Protein AF-A0A133NBF4-F1 (afdb_monomer)

Organism: NCBI:txid134605

Foldseek 3Di:
DDVVVPDDDDDPDQDDDDDPPGDHDPVNVVVVVVVVVVPDDPPDDACPVPPAAPCSVVPQQLAACEHADYGLEHEADDPSQNQQLHNEYHAYYNEYQDSPDDNNRNECEYEYEENEYEECFFVEYEEEYQEYAYVLFFDFDCVQVVVQPQDPVDPVSNVVSVVVRVVRGTQNEYEYYENEYHYLERQEYAYEYQEYHEEDPVQGAYCEYHEYENEYEYSEYVEYAEEYDEYEYNEYCEYHYEYQEYEYVEYVEYAAYYEPHRHYDDAYLEAFHEYCTEEHEHVEYAYYHAWYQDAAFFFFAQDPVVRGGDPDDDCLGTPHGGYYTDAHVPPGDDDDPPQDDDDDSNGDHDPVNVVVVVPDPPPPD

Mean predicted aligned error: 7.22 Å

pLDDT: mean 93.46, std 8.54, range [47.56, 98.94]

Radius of gyration: 34.71 Å; Cα contacts (8 Å, |Δi|>4): 951; chains: 1; bounding box: 70×38×136 Å

Structure (mmCIF, N/CA/C/O backbone):
data_AF-A0A133NBF4-F1
#
_entry.id   AF-A0A133NBF4-F1
#
loop_
_atom_site.group_PDB
_atom_site.id
_atom_site.type_symbol
_atom_site.label_atom_id
_atom_site.label_alt_id
_atom_site.label_comp_id
_atom_site.label_asym_id
_atom_site.label_entity_id
_atom_site.label_seq_id
_atom_site.pdbx_PDB_ins_code
_atom_site.Cartn_x
_atom_site.Cartn_y
_atom_site.Cartn_z
_atom_site.occupancy
_atom_site.B_iso_or_equiv
_atom_site.auth_seq_id
_atom_site.auth_comp_id
_atom_site.auth_asym_id
_atom_site.auth_atom_id
_atom_site.pdbx_PDB_model_num
ATOM 1 N N . GLY A 1 1 ? 24.028 -11.487 -68.876 1.00 80.69 1 GLY A N 1
ATOM 2 C CA . GLY A 1 1 ? 22.867 -12.259 -69.357 1.00 80.69 1 GLY A CA 1
ATOM 3 C C . GLY A 1 1 ? 21.924 -11.328 -70.092 1.00 80.69 1 GLY A C 1
ATOM 4 O O . GLY A 1 1 ? 22.359 -10.232 -70.418 1.00 80.69 1 GLY A O 1
ATOM 5 N N . ASP A 1 2 ? 20.686 -11.754 -70.336 1.00 90.19 2 ASP A N 1
ATOM 6 C CA . ASP A 1 2 ? 19.568 -10.946 -70.854 1.00 90.19 2 ASP A CA 1
ATOM 7 C C . ASP A 1 2 ? 18.489 -10.888 -69.754 1.00 90.19 2 ASP A C 1
ATOM 9 O O . ASP A 1 2 ? 17.928 -11.923 -69.381 1.00 90.19 2 ASP A O 1
ATOM 13 N N . VAL A 1 3 ? 18.274 -9.698 -69.179 1.00 85.00 3 VAL A N 1
ATOM 14 C CA . VAL A 1 3 ? 17.404 -9.485 -68.005 1.00 85.00 3 VAL A CA 1
ATOM 15 C C . VAL A 1 3 ? 15.927 -9.643 -68.371 1.00 85.00 3 VAL A C 1
ATOM 17 O O . VAL A 1 3 ? 15.178 -10.245 -67.603 1.00 85.00 3 VAL A O 1
ATOM 20 N N . GLU A 1 4 ? 15.521 -9.193 -69.561 1.00 87.06 4 GLU A N 1
ATOM 21 C CA . GLU A 1 4 ? 14.129 -9.271 -70.024 1.00 87.06 4 GLU A CA 1
ATOM 22 C C . GLU A 1 4 ? 13.701 -10.719 -70.278 1.00 87.06 4 GLU A C 1
ATOM 24 O O . GLU A 1 4 ? 12.559 -11.095 -70.015 1.00 87.06 4 GLU A O 1
ATOM 29 N N . LYS A 1 5 ? 14.643 -11.573 -70.700 1.00 93.38 5 LYS A N 1
ATOM 30 C CA . LYS A 1 5 ? 14.403 -13.011 -70.908 1.00 93.38 5 LYS A CA 1
ATOM 31 C C . LYS A 1 5 ? 14.724 -13.885 -69.695 1.00 93.38 5 LYS A C 1
ATOM 33 O O . LYS A 1 5 ? 14.671 -15.107 -69.810 1.00 93.38 5 LYS A O 1
ATOM 38 N N . LYS A 1 6 ? 15.076 -13.294 -68.544 1.00 90.50 6 LYS A N 1
ATOM 39 C CA . LYS A 1 6 ? 15.526 -14.010 -67.330 1.00 90.50 6 LYS A CA 1
ATOM 40 C C . LYS A 1 6 ? 16.702 -14.977 -67.578 1.00 90.50 6 LYS A C 1
ATOM 42 O O . LYS A 1 6 ? 16.853 -15.968 -66.868 1.00 90.50 6 LYS A O 1
ATOM 47 N N . VAL A 1 7 ? 17.559 -14.695 -68.564 1.00 92.00 7 VAL A N 1
ATOM 48 C CA . VAL A 1 7 ? 18.756 -15.501 -68.857 1.00 92.00 7 VAL A CA 1
ATOM 49 C C . VAL A 1 7 ? 19.947 -14.920 -68.102 1.00 92.00 7 VAL A C 1
ATOM 51 O O . VAL A 1 7 ? 20.495 -13.881 -68.477 1.00 92.00 7 VAL A O 1
ATOM 54 N N . THR A 1 8 ? 20.405 -15.602 -67.057 1.00 90.25 8 THR A N 1
ATOM 55 C CA . THR A 1 8 ? 21.628 -15.240 -66.326 1.00 90.25 8 THR A CA 1
ATOM 56 C C . THR A 1 8 ? 22.853 -15.960 -66.912 1.00 90.25 8 THR A C 1
ATOM 58 O O . THR A 1 8 ? 22.732 -16.958 -67.619 1.00 90.25 8 THR A O 1
ATOM 61 N N . ARG A 1 9 ? 24.059 -15.420 -66.686 1.00 91.38 9 ARG A N 1
ATOM 62 C CA . ARG A 1 9 ? 25.332 -16.101 -66.993 1.00 91.38 9 ARG A CA 1
ATOM 63 C C . ARG A 1 9 ? 26.145 -16.203 -65.712 1.00 91.38 9 ARG A C 1
ATOM 65 O O . ARG A 1 9 ? 26.156 -15.250 -64.937 1.00 91.38 9 ARG A O 1
ATOM 72 N N . GLN A 1 10 ? 26.821 -17.328 -65.515 1.00 90.00 10 GLN A N 1
ATOM 73 C CA . GLN A 1 10 ? 27.766 -17.510 -64.417 1.00 90.00 10 GLN A CA 1
ATOM 74 C C . GLN A 1 10 ? 29.153 -17.016 -64.834 1.00 90.00 10 GLN A C 1
ATOM 76 O O . GLN A 1 10 ? 29.573 -17.229 -65.971 1.00 90.00 10 GLN A O 1
ATOM 81 N N . ILE A 1 11 ? 29.858 -16.371 -63.907 1.00 89.06 11 ILE A N 1
ATOM 82 C CA . ILE A 1 11 ? 31.284 -16.061 -64.034 1.00 89.06 11 ILE A CA 1
ATOM 83 C C . ILE A 1 11 ? 32.023 -17.089 -63.175 1.00 89.06 11 ILE A C 1
ATOM 85 O O . ILE A 1 11 ? 31.744 -17.219 -61.985 1.00 89.06 11 ILE A O 1
ATOM 89 N N . THR A 1 12 ? 32.919 -17.863 -63.780 1.00 91.12 12 THR A N 1
ATOM 90 C CA . THR A 1 12 ? 33.638 -18.965 -63.122 1.00 91.12 12 THR A CA 1
ATOM 91 C C . THR A 1 12 ? 35.093 -18.595 -62.844 1.00 91.12 12 THR A C 1
ATOM 93 O O . THR A 1 12 ? 35.665 -17.790 -63.571 1.00 91.12 12 THR A O 1
ATOM 96 N N . GLY A 1 13 ? 35.711 -19.213 -61.829 1.00 90.69 13 GLY A N 1
ATOM 97 C CA . GLY A 1 13 ? 37.132 -19.004 -61.502 1.00 90.69 13 GLY A CA 1
ATOM 98 C C . GLY A 1 13 ? 37.438 -17.725 -60.712 1.00 90.69 13 GLY A C 1
ATOM 99 O O . GLY A 1 13 ? 38.589 -17.309 -60.653 1.00 90.69 13 GLY A O 1
ATOM 100 N N . VAL A 1 14 ? 36.426 -17.098 -60.108 1.00 94.12 14 VAL A N 1
ATOM 101 C CA . VAL A 1 14 ? 36.591 -15.875 -59.309 1.00 94.12 14 VAL A CA 1
ATOM 102 C C . VAL A 1 14 ? 37.206 -16.221 -57.947 1.00 94.12 14 VAL A C 1
ATOM 104 O O . VAL A 1 14 ? 36.574 -16.890 -57.122 1.00 94.12 14 VAL A O 1
ATOM 107 N N . ALA A 1 15 ? 38.446 -15.782 -57.716 1.00 94.56 15 ALA A N 1
ATOM 108 C CA . ALA A 1 15 ? 39.107 -15.868 -56.413 1.00 94.56 15 ALA A CA 1
ATOM 109 C C . ALA A 1 15 ? 38.373 -15.012 -55.361 1.00 94.56 15 ALA A C 1
ATOM 111 O O . ALA A 1 15 ? 37.530 -14.190 -55.706 1.00 94.56 15 ALA A O 1
ATOM 112 N N . ALA A 1 16 ? 38.642 -15.234 -54.073 1.00 96.38 16 ALA A N 1
ATOM 113 C CA . ALA A 1 16 ? 38.070 -14.382 -53.032 1.00 96.38 16 ALA A CA 1
ATOM 114 C C . ALA A 1 16 ? 38.636 -12.960 -53.159 1.00 96.38 16 ALA A C 1
ATOM 116 O O . ALA A 1 16 ? 39.853 -12.811 -53.263 1.00 96.38 16 ALA A O 1
ATOM 117 N N . GLY A 1 17 ? 37.763 -11.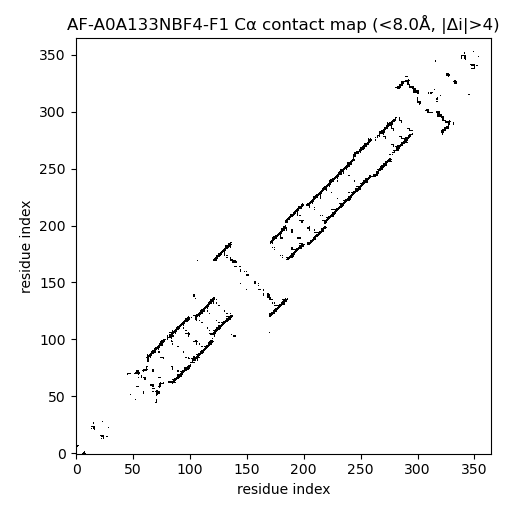952 -53.143 1.00 94.94 17 GLY A N 1
ATOM 118 C CA . GLY A 1 17 ? 38.181 -10.550 -53.163 1.00 94.94 17 GLY A CA 1
ATOM 119 C C . GLY A 1 17 ? 38.992 -10.167 -51.922 1.00 94.94 17 GLY A C 1
ATOM 120 O O . GLY A 1 17 ? 38.727 -10.682 -50.829 1.00 94.94 17 GLY A O 1
ATOM 121 N N . THR A 1 18 ? 39.964 -9.278 -52.104 1.00 94.75 18 THR A N 1
ATOM 122 C CA . THR A 1 18 ? 40.849 -8.743 -51.059 1.00 94.75 18 THR A CA 1
ATOM 123 C C . THR A 1 18 ? 40.688 -7.237 -50.861 1.00 94.75 18 THR A C 1
ATOM 125 O O . THR A 1 18 ? 40.873 -6.768 -49.743 1.00 94.75 18 THR A O 1
ATOM 128 N N . GLU A 1 19 ? 40.311 -6.505 -51.911 1.00 94.50 19 GLU A N 1
ATOM 129 C CA . GLU A 1 19 ? 39.993 -5.075 -51.872 1.00 94.50 19 GLU A CA 1
ATOM 130 C C . GLU A 1 19 ? 38.471 -4.858 -51.815 1.00 94.50 19 GLU A C 1
ATOM 132 O O . GLU A 1 19 ? 37.700 -5.675 -52.323 1.00 94.50 19 GLU A O 1
ATOM 137 N N . ASP A 1 20 ? 38.019 -3.725 -51.267 1.00 92.25 20 ASP A N 1
ATOM 138 C CA . ASP A 1 20 ? 36.585 -3.380 -51.171 1.00 92.25 20 ASP A CA 1
ATOM 139 C C . ASP A 1 20 ? 35.881 -3.296 -52.544 1.00 92.25 20 ASP A C 1
ATOM 141 O O . ASP A 1 20 ? 34.653 -3.350 -52.634 1.00 92.25 20 ASP A O 1
ATOM 145 N N . THR A 1 21 ? 36.654 -3.154 -53.625 1.00 94.94 21 THR A N 1
ATOM 146 C CA . THR A 1 21 ? 36.184 -3.071 -55.015 1.00 94.94 21 THR A CA 1
ATOM 147 C C . THR A 1 21 ? 36.164 -4.418 -55.746 1.00 94.94 21 THR A C 1
ATOM 149 O O . THR A 1 21 ? 35.669 -4.479 -56.876 1.00 94.94 21 THR A O 1
ATOM 152 N N . ASP A 1 22 ? 36.679 -5.492 -55.141 1.00 96.19 22 ASP A N 1
ATOM 153 C CA . ASP A 1 22 ? 36.720 -6.818 -55.756 1.00 96.19 22 ASP A CA 1
ATOM 154 C C . ASP A 1 22 ? 35.340 -7.498 -55.777 1.00 96.19 22 ASP A C 1
ATOM 156 O O . ASP A 1 22 ? 34.477 -7.291 -54.921 1.00 96.19 22 ASP A O 1
ATOM 160 N N . ALA A 1 23 ? 35.126 -8.385 -56.753 1.00 93.44 23 ALA A N 1
ATOM 161 C CA . ALA A 1 23 ? 33.902 -9.179 -56.828 1.00 93.44 23 ALA A CA 1
ATOM 162 C C . ALA A 1 23 ? 33.866 -10.279 -55.745 1.00 93.44 23 ALA A C 1
ATOM 164 O O . ALA A 1 23 ? 34.799 -11.071 -55.615 1.00 93.44 23 ALA A O 1
ATOM 165 N N . VAL A 1 24 ? 32.747 -10.386 -55.019 1.00 94.25 24 VAL A N 1
ATOM 166 C CA . VAL A 1 24 ? 32.519 -11.433 -54.005 1.00 94.25 24 VAL A CA 1
ATOM 167 C C . VAL A 1 24 ? 32.147 -12.760 -54.672 1.00 94.25 24 VAL A C 1
ATOM 169 O O . VAL A 1 24 ? 31.226 -12.818 -55.491 1.00 94.25 24 VAL A O 1
ATOM 172 N N . ASN A 1 25 ? 32.814 -13.854 -54.295 1.00 94.81 25 ASN A N 1
ATOM 173 C CA . ASN A 1 25 ? 32.476 -15.193 -54.790 1.00 94.81 25 ASN A CA 1
ATOM 174 C C . ASN A 1 25 ? 31.496 -15.954 -53.865 1.00 94.81 25 ASN A C 1
ATOM 176 O O . ASN A 1 25 ? 31.240 -15.582 -52.720 1.00 94.81 25 ASN A O 1
ATOM 180 N N . VAL A 1 26 ? 30.946 -17.074 -54.352 1.00 93.75 26 VAL A N 1
ATOM 181 C CA . VAL A 1 26 ? 29.941 -17.872 -53.615 1.00 93.75 26 VAL A CA 1
ATOM 182 C C . VAL A 1 26 ? 30.481 -18.435 -52.291 1.00 93.75 26 VAL A C 1
ATOM 184 O O . VAL A 1 26 ? 29.715 -18.615 -51.346 1.00 93.75 26 VAL A O 1
ATOM 187 N N . ALA A 1 27 ? 31.785 -18.712 -52.191 1.00 94.19 27 ALA A N 1
ATOM 188 C CA . ALA A 1 27 ? 32.386 -19.215 -50.955 1.00 94.19 27 ALA A CA 1
ATOM 189 C C . ALA A 1 27 ? 32.401 -18.142 -49.850 1.00 94.19 27 ALA A C 1
ATOM 191 O O . ALA A 1 27 ? 32.083 -18.452 -48.701 1.00 94.19 27 ALA A O 1
ATOM 192 N N . GLN A 1 28 ? 32.691 -16.882 -50.197 1.00 94.56 28 GLN A N 1
ATOM 193 C CA . GLN A 1 28 ? 32.596 -15.746 -49.273 1.00 94.56 28 GLN A CA 1
ATOM 194 C C . GLN A 1 28 ? 31.149 -15.533 -48.790 1.00 94.56 28 GLN A C 1
ATOM 196 O O . GLN A 1 28 ? 30.938 -15.368 -47.589 1.00 94.56 28 GLN A O 1
ATOM 201 N N . LEU A 1 29 ? 30.151 -15.638 -49.681 1.00 93.56 29 LEU A N 1
ATOM 202 C CA . LEU A 1 29 ? 28.732 -15.517 -49.307 1.00 93.56 29 LEU A CA 1
ATOM 203 C C . LEU A 1 29 ? 28.259 -16.654 -48.384 1.00 93.56 29 LEU A C 1
ATOM 205 O O . LEU A 1 29 ? 27.623 -16.384 -47.374 1.00 93.56 29 LEU A O 1
ATOM 209 N N . LYS A 1 30 ? 28.616 -17.915 -48.666 1.00 93.12 30 LYS A N 1
ATOM 210 C CA . LYS A 1 30 ? 28.292 -19.060 -47.785 1.00 93.12 30 LYS A CA 1
ATOM 211 C C . LYS A 1 30 ? 28.964 -18.961 -46.412 1.00 93.12 30 LYS A C 1
ATOM 213 O O . LYS A 1 30 ? 28.402 -19.383 -45.403 1.00 93.12 30 LYS A O 1
ATOM 218 N N . SER A 1 31 ? 30.177 -18.410 -46.371 1.00 91.19 31 SER A N 1
ATOM 219 C CA . SER A 1 31 ? 30.878 -18.129 -45.116 1.00 91.19 31 SER A CA 1
ATOM 220 C C . SER A 1 31 ? 30.150 -17.057 -44.298 1.00 91.19 31 SER A C 1
ATOM 222 O O . SER A 1 31 ? 30.015 -17.209 -43.084 1.00 91.19 31 SER A O 1
ATOM 224 N N . LEU A 1 32 ? 29.632 -16.009 -44.954 1.00 90.50 32 LEU A N 1
ATOM 225 C CA . LEU A 1 32 ? 28.792 -14.996 -44.313 1.00 90.50 32 LEU A CA 1
ATOM 226 C C . LEU A 1 32 ? 27.473 -15.587 -43.806 1.00 90.50 32 LEU A C 1
ATOM 228 O O . LEU A 1 32 ? 27.148 -15.367 -42.650 1.00 90.50 32 LEU A O 1
ATOM 232 N N . ASP A 1 33 ? 26.771 -16.371 -44.621 1.00 87.38 33 ASP A N 1
ATOM 233 C CA . ASP A 1 33 ? 25.526 -17.067 -44.257 1.00 87.38 33 ASP A CA 1
ATOM 234 C C . ASP A 1 33 ? 25.704 -17.888 -42.969 1.00 87.38 33 ASP A C 1
ATOM 236 O O . ASP A 1 33 ? 25.019 -17.676 -41.974 1.00 87.38 33 ASP A O 1
ATOM 240 N N . THR A 1 34 ? 26.779 -18.680 -42.905 1.00 82.06 34 THR A N 1
ATOM 241 C CA . THR A 1 34 ? 27.141 -19.440 -41.697 1.00 82.06 34 THR A CA 1
ATOM 242 C C . THR A 1 34 ? 27.416 -18.538 -40.484 1.00 82.06 34 THR A C 1
ATOM 244 O O . THR A 1 34 ? 27.156 -18.937 -39.349 1.00 82.06 34 THR A O 1
ATOM 247 N N . LYS A 1 35 ? 27.992 -17.343 -40.680 1.00 82.62 35 LYS A N 1
ATOM 248 C CA . LYS A 1 35 ? 28.238 -16.375 -39.596 1.00 82.62 35 LYS A CA 1
ATOM 249 C C . LYS A 1 35 ? 26.955 -15.680 -39.145 1.00 82.62 35 LYS A C 1
ATOM 251 O O . LYS A 1 35 ? 26.814 -15.449 -37.950 1.00 82.62 35 LYS A O 1
ATOM 256 N N . VAL A 1 36 ? 26.055 -15.358 -40.073 1.00 83.88 36 VAL A N 1
ATOM 257 C CA . VAL A 1 36 ? 24.745 -14.758 -39.792 1.00 83.88 36 VAL A CA 1
ATOM 258 C C . VAL A 1 36 ? 23.880 -15.751 -39.018 1.00 83.88 36 VAL A C 1
ATOM 260 O O . VAL A 1 36 ? 23.382 -15.399 -37.954 1.00 83.88 36 VAL A O 1
ATOM 263 N N . ASP A 1 37 ? 23.822 -17.011 -39.454 1.00 76.62 37 ASP A N 1
ATOM 264 C CA . ASP A 1 37 ? 23.093 -18.080 -38.761 1.00 76.62 37 ASP A CA 1
ATOM 265 C C . ASP A 1 37 ? 23.660 -18.366 -37.367 1.00 76.62 37 ASP A C 1
ATOM 267 O O . ASP A 1 37 ? 22.915 -18.474 -36.397 1.00 76.62 37 ASP A O 1
ATOM 271 N N . LYS A 1 38 ? 24.991 -18.442 -37.230 1.00 71.50 38 LYS A N 1
ATOM 272 C CA . LYS A 1 38 ? 25.640 -18.603 -35.915 1.00 71.50 38 LYS A CA 1
ATOM 273 C C . LYS A 1 38 ? 25.494 -17.374 -35.017 1.00 71.50 38 LYS A C 1
ATOM 275 O O . LYS A 1 38 ? 25.619 -17.505 -33.803 1.00 71.50 38 LYS A O 1
ATOM 280 N N . GLY A 1 39 ? 25.305 -16.195 -35.607 1.00 68.88 39 GLY A N 1
ATOM 281 C CA . GLY A 1 39 ? 25.078 -14.933 -34.907 1.00 68.88 39 GLY A CA 1
ATOM 282 C C . GLY A 1 39 ? 23.613 -14.692 -34.541 1.00 68.88 39 GLY A C 1
ATOM 283 O O . GLY A 1 39 ? 23.330 -13.735 -33.821 1.00 68.88 39 GLY A O 1
ATOM 284 N N . ALA A 1 40 ? 22.688 -15.535 -35.009 1.00 73.19 40 ALA A N 1
ATOM 285 C CA . ALA A 1 40 ? 21.280 -15.419 -34.678 1.00 73.19 40 ALA A CA 1
ATOM 286 C C . ALA A 1 40 ? 21.070 -15.611 -33.168 1.00 73.19 40 ALA A C 1
ATOM 288 O O . ALA A 1 40 ? 21.541 -16.575 -32.558 1.00 73.19 40 ALA A O 1
ATOM 289 N N . THR A 1 41 ? 20.335 -14.696 -32.541 1.00 74.50 41 THR A N 1
ATOM 290 C CA . THR A 1 41 ? 19.952 -14.834 -31.135 1.00 74.50 41 THR A CA 1
ATOM 291 C C . THR A 1 41 ? 18.895 -15.928 -31.000 1.00 74.50 41 THR A C 1
ATOM 293 O O . THR A 1 41 ? 17.717 -15.702 -31.272 1.00 74.50 41 THR A O 1
ATOM 296 N N . HIS A 1 42 ? 19.295 -17.128 -30.581 1.00 78.19 42 HIS A N 1
ATOM 297 C CA . HIS A 1 42 ? 18.352 -18.199 -30.255 1.00 78.19 42 HIS A CA 1
ATOM 298 C C . HIS A 1 42 ? 17.558 -17.870 -28.975 1.00 78.19 42 HIS A C 1
ATOM 300 O O . HIS A 1 42 ? 18.103 -17.309 -28.028 1.00 78.19 42 HIS A O 1
ATOM 306 N N . TYR A 1 43 ? 16.275 -18.256 -28.940 1.00 75.75 43 TYR A N 1
ATOM 307 C CA . TYR A 1 43 ? 15.351 -18.120 -27.794 1.00 75.75 43 TYR A CA 1
ATOM 308 C C . TYR A 1 43 ? 14.925 -16.696 -27.392 1.00 75.75 43 TYR A C 1
ATOM 310 O O . TYR A 1 43 ? 14.196 -16.543 -26.413 1.00 75.75 43 TYR A O 1
ATOM 318 N N . TYR A 1 44 ? 15.312 -15.665 -28.146 1.00 82.88 44 TYR A N 1
ATOM 319 C CA . TYR A 1 44 ? 14.803 -14.304 -27.969 1.00 82.88 44 TYR A CA 1
ATOM 320 C C . TYR A 1 44 ? 13.858 -13.944 -29.118 1.00 82.88 44 TYR A C 1
ATOM 322 O O . TYR A 1 44 ? 14.239 -14.020 -30.283 1.00 82.88 44 TYR A O 1
ATOM 330 N N . SER A 1 45 ? 12.626 -13.553 -28.796 1.00 84.38 45 SER A N 1
ATOM 331 C CA . SER A 1 45 ? 11.619 -13.150 -29.780 1.00 84.38 45 SER A CA 1
ATOM 332 C C . SER A 1 45 ? 10.784 -11.992 -29.250 1.00 84.38 45 SER A C 1
ATOM 334 O O . SER A 1 45 ? 10.274 -12.061 -28.131 1.00 84.38 45 SER A O 1
ATOM 336 N N . VAL A 1 46 ? 10.590 -10.970 -30.079 1.00 88.31 46 VAL A N 1
ATOM 337 C CA . VAL A 1 46 ? 9.641 -9.879 -29.846 1.00 88.31 46 VAL A CA 1
ATOM 338 C C . VAL A 1 46 ? 8.622 -9.926 -30.974 1.00 88.31 46 VAL A C 1
ATOM 340 O O . VAL A 1 46 ? 9.006 -10.010 -32.134 1.00 88.31 46 VAL A O 1
ATOM 343 N N . ASN A 1 47 ? 7.337 -9.914 -30.628 1.00 88.81 47 ASN A N 1
ATOM 344 C CA . ASN A 1 47 ? 6.249 -9.843 -31.595 1.00 88.81 47 ASN A CA 1
ATOM 345 C C . ASN A 1 47 ? 5.536 -8.503 -31.410 1.00 88.81 47 ASN A C 1
ATOM 347 O O . ASN A 1 47 ? 4.817 -8.318 -30.427 1.00 88.81 47 ASN A O 1
ATOM 351 N N . ASP A 1 48 ? 5.777 -7.579 -32.330 1.00 89.38 48 ASP A N 1
ATOM 352 C CA . ASP A 1 48 ? 5.117 -6.278 -32.423 1.00 89.38 48 ASP A CA 1
ATOM 353 C C . ASP A 1 48 ? 3.983 -6.288 -33.458 1.00 89.38 48 ASP A C 1
ATOM 355 O O . ASP A 1 48 ? 3.574 -5.229 -33.908 1.00 89.38 48 ASP A O 1
ATOM 359 N N . ILE A 1 49 ? 3.470 -7.470 -33.825 1.00 89.50 49 ILE A N 1
ATOM 360 C CA . ILE A 1 49 ? 2.337 -7.684 -34.740 1.00 89.50 49 ILE A CA 1
ATOM 361 C C . ILE A 1 49 ? 2.483 -7.021 -36.121 1.00 89.50 49 ILE A C 1
ATOM 363 O O . ILE A 1 49 ? 1.473 -6.713 -36.751 1.00 89.50 49 ILE A O 1
ATOM 367 N N . ASP A 1 50 ? 3.719 -6.810 -36.586 1.00 88.62 50 ASP A N 1
ATOM 368 C CA . ASP A 1 50 ? 4.037 -6.031 -37.792 1.00 88.62 50 ASP A CA 1
ATOM 369 C C . ASP A 1 50 ? 3.501 -4.577 -37.738 1.00 88.62 50 ASP A C 1
ATOM 371 O O . ASP A 1 50 ? 3.380 -3.907 -38.767 1.00 88.62 50 ASP A O 1
ATOM 375 N N . ASP A 1 51 ? 3.196 -4.077 -36.532 1.00 90.12 51 ASP A N 1
ATOM 376 C CA . ASP A 1 51 ? 2.779 -2.704 -36.240 1.00 90.12 51 ASP A CA 1
ATOM 377 C C . ASP A 1 51 ? 3.806 -2.044 -35.314 1.00 90.12 51 ASP A C 1
ATOM 379 O O . ASP A 1 51 ? 3.801 -2.187 -34.086 1.00 90.12 51 ASP A O 1
ATOM 383 N N . HIS A 1 52 ? 4.747 -1.335 -35.929 1.00 91.56 52 HIS A N 1
ATOM 384 C CA . HIS A 1 52 ? 5.888 -0.780 -35.220 1.00 91.56 52 HIS A CA 1
ATOM 385 C C . HIS A 1 52 ? 5.469 0.324 -34.242 1.00 91.56 52 HIS A C 1
ATOM 387 O O . HIS A 1 52 ? 5.020 1.405 -34.627 1.00 91.56 52 HIS A O 1
ATOM 393 N N . VAL A 1 53 ? 5.715 0.071 -32.960 1.00 93.25 53 VAL A N 1
ATOM 394 C CA . VAL A 1 53 ? 5.527 1.017 -31.852 1.00 93.25 53 VAL A CA 1
ATOM 395 C C . VAL A 1 53 ? 6.876 1.528 -31.322 1.00 93.25 53 VAL A C 1
ATOM 397 O O . VAL A 1 53 ? 7.941 1.180 -31.840 1.00 93.25 53 VAL A O 1
ATOM 400 N N . ASP A 1 54 ? 6.857 2.367 -30.279 1.00 92.38 54 ASP A N 1
ATOM 401 C CA . ASP A 1 54 ? 8.077 2.842 -29.609 1.00 92.38 54 ASP A CA 1
ATOM 402 C C . ASP A 1 54 ? 9.040 1.684 -29.276 1.00 92.38 54 ASP A C 1
ATOM 404 O O . ASP A 1 54 ? 8.617 0.557 -29.004 1.00 92.38 54 ASP A O 1
ATOM 408 N N . ASN A 1 55 ? 10.348 1.970 -29.273 1.00 94.75 55 ASN A N 1
ATOM 409 C CA . ASN A 1 55 ? 11.430 0.995 -29.075 1.00 94.75 55 ASN A CA 1
ATOM 410 C C . ASN A 1 55 ? 11.568 -0.068 -30.183 1.00 94.75 55 ASN A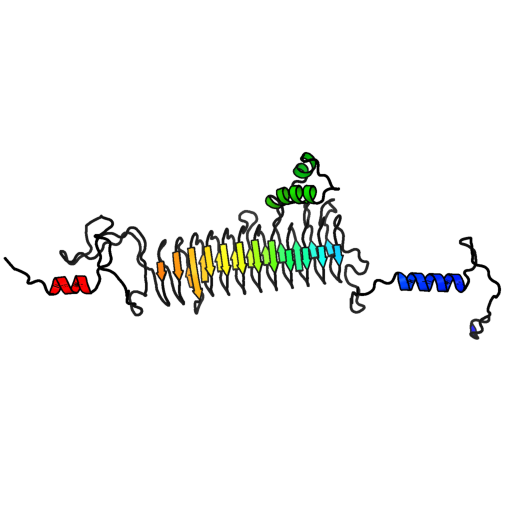 C 1
ATOM 412 O O . ASN A 1 55 ? 12.348 -1.004 -30.027 1.00 94.75 55 ASN A O 1
ATOM 416 N N . TYR A 1 56 ? 10.916 0.099 -31.342 1.00 93.50 56 TYR A N 1
ATOM 417 C CA . TYR A 1 56 ? 11.169 -0.736 -32.527 1.00 93.50 56 TYR A CA 1
ATOM 418 C C . TYR A 1 56 ? 12.654 -0.755 -32.942 1.00 93.50 56 TYR A C 1
ATOM 420 O O . TYR A 1 56 ? 13.196 -1.787 -33.329 1.00 93.50 56 TYR A O 1
ATOM 428 N N . LYS A 1 57 ? 13.352 0.380 -32.801 1.00 93.44 57 LYS A N 1
ATOM 429 C CA . LYS A 1 57 ? 14.792 0.505 -33.095 1.00 93.44 57 LYS A CA 1
ATOM 430 C C . LYS A 1 57 ? 15.698 0.063 -31.938 1.00 93.44 57 LYS A C 1
ATOM 432 O O . LYS A 1 57 ? 16.909 0.244 -32.031 1.00 93.44 57 LYS A O 1
ATOM 437 N N . ASN A 1 58 ? 15.137 -0.486 -30.857 1.00 92.19 58 ASN A N 1
ATOM 438 C CA . ASN A 1 58 ? 15.832 -0.752 -29.592 1.00 92.19 58 ASN A CA 1
ATOM 439 C C . ASN A 1 58 ? 16.473 0.507 -28.961 1.00 92.19 58 ASN A C 1
ATOM 441 O O . ASN A 1 58 ? 17.523 0.437 -28.327 1.00 92.19 58 ASN A O 1
ATOM 445 N N . ASP A 1 59 ? 15.848 1.673 -29.149 1.00 94.88 59 ASP A N 1
ATOM 446 C CA . ASP A 1 59 ? 16.296 2.995 -28.683 1.00 94.88 59 ASP A CA 1
ATOM 447 C C . ASP A 1 59 ? 15.501 3.522 -27.469 1.00 94.88 59 ASP A C 1
ATOM 449 O O . ASP A 1 59 ? 15.631 4.681 -27.064 1.00 94.88 59 ASP A O 1
ATOM 453 N N . GLY A 1 60 ? 14.675 2.672 -26.851 1.00 96.31 60 GLY A N 1
ATOM 454 C CA . GLY A 1 60 ? 13.892 3.003 -25.660 1.00 96.31 60 GLY A CA 1
ATOM 455 C C . GLY A 1 60 ? 14.745 3.174 -24.397 1.00 96.31 60 GLY A C 1
ATOM 456 O O . GLY A 1 60 ? 14.330 3.875 -23.469 1.00 96.31 60 GLY A O 1
ATOM 457 N N . ALA A 1 61 ? 15.937 2.570 -24.363 1.00 97.56 61 ALA A N 1
ATOM 458 C CA . ALA A 1 61 ? 16.906 2.680 -23.275 1.00 97.56 61 ALA A CA 1
ATOM 459 C C . ALA A 1 61 ? 17.709 3.989 -23.374 1.00 97.56 61 ALA A C 1
ATOM 461 O O . ALA A 1 61 ? 18.811 4.027 -23.914 1.00 97.56 61 ALA A O 1
ATOM 462 N N . LYS A 1 62 ? 17.134 5.083 -22.862 1.00 95.75 62 LYS A N 1
ATOM 463 C CA . LYS A 1 62 ? 17.735 6.433 -22.933 1.00 95.75 62 LYS A CA 1
ATOM 464 C C . LYS A 1 62 ? 18.561 6.809 -21.698 1.00 95.75 62 LYS A C 1
ATOM 466 O O . LYS A 1 62 ? 19.379 7.721 -21.756 1.00 95.75 62 LYS A O 1
ATOM 471 N N . GLY A 1 63 ? 18.366 6.104 -20.583 1.00 95.06 63 GLY A N 1
ATOM 472 C CA . GLY A 1 63 ? 19.114 6.327 -19.346 1.00 95.06 63 GLY A CA 1
ATOM 473 C C . GLY A 1 63 ? 20.481 5.642 -19.340 1.00 95.06 63 GLY A C 1
ATOM 474 O O . GLY A 1 63 ? 20.667 4.577 -19.934 1.00 95.06 63 GLY A O 1
ATOM 475 N N . PHE A 1 64 ? 21.438 6.222 -18.618 1.00 92.06 64 PHE A N 1
ATOM 476 C CA . PHE A 1 64 ? 22.776 5.651 -18.444 1.00 92.06 64 PHE A CA 1
ATOM 477 C C . PHE A 1 64 ? 22.715 4.246 -17.816 1.00 92.06 64 PHE A C 1
ATOM 479 O O . PHE A 1 64 ? 22.096 4.075 -16.770 1.00 92.06 64 PHE A O 1
ATOM 486 N N . TYR A 1 65 ? 23.332 3.235 -18.440 1.00 93.62 65 TYR A N 1
ATOM 487 C CA . TYR A 1 65 ? 23.236 1.819 -18.030 1.00 93.62 65 TYR A CA 1
ATOM 488 C C . TYR A 1 65 ? 21.799 1.286 -17.861 1.00 93.62 65 TYR A C 1
ATOM 490 O O . TYR A 1 65 ? 21.560 0.384 -17.059 1.00 93.62 65 TYR A O 1
ATOM 498 N N . SER A 1 66 ? 20.828 1.850 -18.581 1.00 97.88 66 SER A N 1
ATOM 499 C CA . SER A 1 66 ? 19.453 1.350 -18.557 1.00 97.88 66 SER A CA 1
ATOM 500 C C . SER A 1 66 ? 19.239 0.176 -19.515 1.00 97.88 66 SER A C 1
ATOM 502 O O . SER A 1 66 ? 20.035 -0.068 -20.420 1.00 97.88 66 SER A O 1
ATOM 504 N N . THR A 1 67 ? 18.158 -0.574 -19.315 1.00 98.50 67 THR A N 1
ATOM 505 C CA . THR A 1 67 ? 17.715 -1.646 -20.218 1.00 98.50 67 THR A CA 1
ATOM 506 C C . THR A 1 67 ? 16.228 -1.494 -20.498 1.00 98.50 67 THR A C 1
ATOM 508 O O . THR A 1 67 ? 15.438 -1.322 -19.572 1.00 98.50 67 THR A O 1
ATOM 511 N N . VAL A 1 68 ? 15.827 -1.588 -21.766 1.00 98.25 68 VAL A N 1
ATOM 512 C CA . VAL A 1 68 ? 14.417 -1.580 -22.170 1.00 98.25 68 VAL A CA 1
ATOM 513 C C . VAL A 1 68 ? 14.191 -2.683 -23.193 1.00 98.25 68 VAL A C 1
ATOM 515 O O . VAL A 1 68 ? 14.702 -2.618 -24.307 1.00 98.25 68 VAL A O 1
ATOM 518 N N . ALA A 1 69 ? 13.421 -3.697 -22.806 1.00 96.50 69 ALA A N 1
ATOM 519 C CA . ALA A 1 69 ? 13.071 -4.832 -23.648 1.00 96.50 69 ALA A CA 1
ATOM 520 C C . ALA A 1 69 ? 11.548 -4.956 -23.771 1.00 96.50 69 ALA A C 1
ATOM 522 O O . ALA A 1 69 ? 10.850 -5.140 -22.772 1.00 96.50 69 ALA A O 1
ATOM 523 N N . GLY A 1 70 ? 11.048 -4.891 -25.005 1.00 94.88 70 GLY A N 1
ATOM 524 C CA . GLY A 1 70 ? 9.636 -5.055 -25.348 1.00 94.88 70 GLY A CA 1
ATOM 525 C C . GLY A 1 70 ? 9.047 -3.865 -26.121 1.00 94.88 70 GLY A C 1
ATOM 526 O O . GLY A 1 70 ? 9.585 -2.753 -26.056 1.00 94.88 70 GLY A O 1
ATOM 527 N N . PRO A 1 71 ? 7.961 -4.102 -26.878 1.00 96.69 71 PRO A N 1
ATOM 528 C CA . PRO A 1 71 ? 7.370 -3.118 -27.777 1.00 96.69 71 PRO A CA 1
ATOM 529 C C . PRO A 1 71 ? 6.624 -2.025 -27.001 1.00 96.69 71 PRO A C 1
ATOM 531 O O . PRO A 1 71 ? 5.981 -2.280 -25.981 1.00 96.69 71 PRO A O 1
ATOM 534 N N . GLY A 1 72 ? 6.712 -0.782 -27.470 1.00 96.44 72 GLY A N 1
ATOM 535 C CA . GLY A 1 72 ? 6.006 0.368 -26.903 1.00 96.44 72 GLY A CA 1
ATOM 536 C C . GLY A 1 72 ? 6.593 0.875 -25.583 1.00 96.44 72 GLY A C 1
ATOM 537 O O . GLY A 1 72 ? 6.024 1.770 -24.961 1.00 96.44 72 GLY A O 1
ATOM 538 N N . SER A 1 73 ? 7.692 0.281 -25.117 1.00 98.12 73 SER A N 1
ATOM 539 C CA . SER A 1 73 ? 8.315 0.614 -23.840 1.00 98.12 73 SER A CA 1
ATOM 540 C C . SER A 1 73 ? 9.409 1.663 -24.013 1.00 98.12 73 SER A C 1
ATOM 542 O O . SER A 1 73 ? 10.209 1.577 -24.933 1.00 98.12 73 SER A O 1
ATOM 544 N N . THR A 1 74 ? 9.503 2.649 -23.122 1.00 98.25 74 THR A N 1
ATOM 545 C CA . THR A 1 74 ? 10.541 3.689 -23.224 1.00 98.25 74 THR A CA 1
ATOM 546 C C . THR A 1 74 ? 10.866 4.303 -21.870 1.00 98.25 74 THR A C 1
ATOM 548 O O . THR A 1 74 ? 10.009 4.471 -21.002 1.00 98.25 74 THR A O 1
ATOM 551 N N . ILE A 1 75 ? 12.110 4.746 -21.731 1.00 98.25 75 ILE A N 1
ATOM 552 C CA . ILE A 1 75 ? 12.482 5.777 -20.765 1.00 98.25 75 ILE A CA 1
ATOM 553 C C . ILE A 1 75 ? 12.332 7.123 -21.477 1.00 98.25 75 ILE A C 1
ATOM 555 O O . ILE A 1 75 ? 12.822 7.284 -22.596 1.00 98.25 75 ILE A O 1
ATOM 559 N N . LYS A 1 76 ? 11.608 8.073 -20.890 1.00 96.31 76 LYS A N 1
ATOM 560 C CA . LYS A 1 76 ? 11.478 9.447 -21.3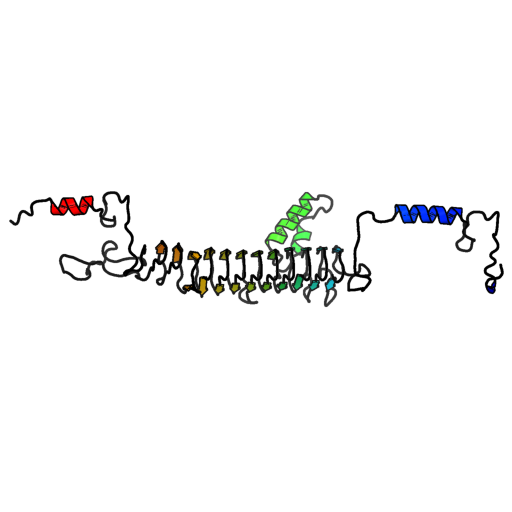92 1.00 96.31 76 LYS A CA 1
ATOM 561 C C . LYS A 1 76 ? 12.362 10.348 -20.542 1.00 96.31 76 LYS A C 1
ATOM 563 O O . LYS A 1 76 ? 12.313 10.263 -19.323 1.00 96.31 76 LYS A O 1
ATOM 568 N N . GLN A 1 77 ? 13.159 11.186 -21.191 1.00 93.44 77 GLN A N 1
ATOM 569 C CA . GLN A 1 77 ? 13.982 12.214 -20.554 1.00 93.44 77 GLN A CA 1
ATOM 570 C C . GLN A 1 77 ? 13.463 13.573 -21.026 1.00 93.44 77 GLN A C 1
ATOM 572 O O . GLN A 1 77 ? 13.213 13.735 -22.222 1.00 93.44 77 GLN A O 1
ATOM 577 N N . THR A 1 78 ? 13.265 14.534 -20.120 1.00 90.38 78 THR A N 1
ATOM 578 C CA . THR A 1 78 ? 12.711 15.852 -20.501 1.00 90.38 78 THR A CA 1
ATOM 579 C C . THR A 1 78 ? 13.801 16.850 -20.881 1.00 90.38 78 THR A C 1
ATOM 581 O O . THR A 1 78 ? 13.621 17.647 -21.796 1.00 90.38 78 THR A O 1
ATOM 584 N N . ASN A 1 79 ? 14.934 16.831 -20.179 1.00 90.88 79 ASN A N 1
ATOM 585 C CA . ASN A 1 79 ? 16.031 17.794 -20.335 1.00 90.88 79 ASN A CA 1
ATOM 586 C C . ASN A 1 79 ? 17.407 17.117 -20.451 1.00 90.88 79 ASN A C 1
ATOM 588 O O . ASN A 1 79 ? 18.428 17.790 -20.323 1.00 90.88 79 ASN A O 1
ATOM 592 N N . ASN A 1 80 ? 17.427 15.807 -20.722 1.00 85.31 80 ASN A N 1
ATOM 593 C CA . ASN A 1 80 ? 18.624 14.999 -20.971 1.00 85.31 80 ASN A CA 1
ATOM 594 C C . ASN A 1 80 ? 19.702 15.159 -19.885 1.00 85.31 80 ASN A C 1
ATOM 596 O O . ASN A 1 80 ? 20.896 15.218 -20.188 1.00 85.31 80 ASN A O 1
ATOM 600 N N . GLN A 1 81 ? 19.290 15.256 -18.617 1.00 89.50 81 GLN A N 1
ATOM 601 C CA . GLN A 1 81 ? 20.245 15.253 -17.511 1.00 89.50 81 GLN A CA 1
ATOM 602 C C . GLN A 1 81 ? 20.950 13.898 -17.452 1.00 89.50 81 GLN A C 1
ATOM 604 O O . GLN A 1 81 ? 20.347 12.859 -17.721 1.00 89.50 81 GLN A O 1
ATOM 609 N N . MET A 1 82 ? 22.227 13.911 -17.064 1.00 88.44 82 MET A N 1
ATOM 610 C CA . MET A 1 82 ? 23.114 12.744 -17.146 1.00 88.44 82 MET A CA 1
ATOM 611 C C . MET A 1 82 ? 22.531 11.480 -16.497 1.00 88.44 82 MET A C 1
ATOM 613 O O . MET A 1 82 ? 22.742 10.379 -17.004 1.00 88.44 82 MET A O 1
ATOM 617 N N . PHE A 1 83 ? 21.812 11.627 -15.380 1.00 91.62 83 PHE A N 1
ATOM 618 C CA . PHE A 1 83 ? 21.347 10.500 -14.574 1.00 91.62 83 PHE A CA 1
ATOM 619 C C . PHE A 1 83 ? 19.859 10.176 -14.734 1.00 91.62 83 PHE A C 1
ATOM 621 O O . PHE A 1 83 ? 19.373 9.261 -14.070 1.00 91.62 83 PHE A O 1
ATOM 628 N N . GLN A 1 84 ? 19.136 10.845 -15.634 1.00 95.00 84 GLN A N 1
ATOM 629 C CA . GLN A 1 84 ? 17.721 10.547 -15.851 1.00 95.00 84 GLN A CA 1
ATOM 630 C C . GLN A 1 84 ? 17.523 9.128 -16.381 1.00 95.00 84 GLN A C 1
ATOM 632 O O . GLN A 1 84 ? 18.064 8.750 -17.422 1.00 95.00 84 GLN A O 1
ATOM 637 N N . GLY A 1 85 ? 16.738 8.334 -15.655 1.00 96.06 85 GLY A N 1
ATOM 638 C CA . GLY A 1 85 ? 16.505 6.926 -15.953 1.00 96.06 85 GLY A CA 1
ATOM 639 C C . GLY A 1 85 ? 17.746 6.046 -15.786 1.00 96.06 85 GLY A C 1
ATOM 640 O O . GLY A 1 85 ? 17.757 4.928 -16.307 1.00 96.06 85 GLY A O 1
ATOM 641 N N . ALA A 1 86 ? 18.805 6.521 -15.120 1.00 94.69 86 ALA A N 1
ATOM 642 C CA . ALA A 1 86 ? 20.023 5.734 -14.978 1.00 94.69 86 ALA A CA 1
ATOM 643 C C . ALA A 1 86 ? 19.756 4.424 -14.223 1.00 94.69 86 ALA A C 1
ATOM 645 O O . ALA A 1 86 ? 18.940 4.374 -13.300 1.00 94.69 86 ALA A O 1
ATOM 646 N N . THR A 1 87 ? 20.440 3.362 -14.652 1.00 94.00 87 THR A N 1
ATOM 647 C CA . THR A 1 87 ? 20.374 2.002 -14.097 1.00 94.00 87 THR A CA 1
ATOM 648 C C . THR A 1 87 ? 18.954 1.440 -13.986 1.00 94.00 87 THR A C 1
ATOM 650 O O . THR A 1 87 ? 18.697 0.577 -13.147 1.00 94.00 87 THR A O 1
ATOM 653 N N . SER A 1 88 ? 18.009 1.967 -14.765 1.00 97.31 88 SER A N 1
ATOM 654 C CA . SER A 1 88 ? 16.625 1.504 -14.762 1.00 97.31 88 SER A CA 1
ATOM 655 C C . SER A 1 88 ? 16.427 0.340 -15.728 1.00 97.31 88 SER A C 1
ATOM 657 O O . SER A 1 88 ? 17.185 0.168 -16.685 1.00 97.31 88 SER A O 1
ATOM 659 N N . ALA A 1 89 ? 15.408 -0.474 -15.476 1.00 98.56 89 ALA A N 1
ATOM 660 C CA . ALA A 1 89 ? 15.115 -1.651 -16.276 1.00 98.56 89 ALA A CA 1
ATOM 661 C C . ALA A 1 89 ? 13.622 -1.737 -16.595 1.00 98.56 89 ALA A C 1
ATOM 663 O O . ALA A 1 89 ? 12.771 -1.608 -15.716 1.00 98.56 89 ALA A O 1
ATOM 664 N N . ILE A 1 90 ? 13.306 -2.002 -17.857 1.00 98.69 90 ILE A N 1
ATOM 665 C CA . ILE A 1 90 ? 11.956 -2.288 -18.327 1.00 98.69 90 ILE A CA 1
ATOM 666 C C . ILE A 1 90 ? 11.966 -3.625 -19.066 1.00 98.69 90 ILE A C 1
ATOM 668 O O . ILE A 1 90 ? 12.741 -3.812 -20.005 1.00 98.69 90 ILE A O 1
ATOM 672 N N . LEU A 1 91 ? 11.059 -4.520 -18.678 1.00 98.19 91 LEU A N 1
ATOM 673 C CA . LEU A 1 91 ? 10.767 -5.770 -19.371 1.00 98.19 91 LEU A CA 1
ATOM 674 C C . LEU A 1 91 ? 9.259 -5.895 -19.630 1.00 98.19 91 LEU A C 1
ATOM 676 O O . LEU A 1 91 ? 8.451 -5.947 -18.704 1.00 98.19 91 LEU A O 1
ATOM 680 N N . GLY A 1 92 ? 8.878 -5.993 -20.899 1.00 96.88 92 GLY A N 1
ATOM 681 C CA . GLY A 1 92 ? 7.493 -6.131 -21.340 1.00 96.88 92 GLY A CA 1
ATOM 682 C C . GLY A 1 92 ? 7.017 -4.926 -22.146 1.00 96.88 92 GLY A C 1
ATOM 683 O O . GLY A 1 92 ? 7.819 -4.127 -22.628 1.00 96.88 92 GLY A O 1
ATOM 684 N N . SER A 1 93 ? 5.705 -4.802 -22.322 1.00 97.38 93 SER A N 1
ATOM 685 C CA . SER A 1 93 ? 5.136 -3.933 -23.361 1.00 97.38 93 SER A CA 1
ATOM 686 C C . SER A 1 93 ? 4.508 -2.663 -22.796 1.00 97.38 93 SER A C 1
ATOM 688 O O . SER A 1 93 ? 3.889 -2.691 -21.731 1.00 97.38 93 SER A O 1
ATOM 690 N N . PHE A 1 94 ? 4.605 -1.557 -23.531 1.00 97.56 94 PHE A N 1
ATOM 691 C CA . PHE A 1 94 ? 3.938 -0.285 -23.214 1.00 97.56 94 PHE A CA 1
ATOM 692 C C . PHE A 1 94 ? 4.290 0.311 -21.842 1.00 97.56 94 PHE A C 1
ATOM 694 O O . PHE A 1 94 ? 3.514 1.073 -21.267 1.00 97.56 94 PHE A O 1
ATOM 701 N N . ASN A 1 95 ? 5.442 -0.043 -21.278 1.00 98.56 95 ASN A N 1
ATOM 702 C CA . ASN A 1 95 ? 5.868 0.482 -19.988 1.00 98.56 95 ASN A CA 1
ATOM 703 C C . ASN A 1 95 ? 6.631 1.794 -20.175 1.00 98.56 95 ASN A C 1
ATOM 705 O O . ASN A 1 95 ? 7.453 1.930 -21.079 1.00 98.56 95 ASN A O 1
ATOM 709 N N . THR A 1 96 ? 6.402 2.760 -19.294 1.00 98.62 96 THR A N 1
ATOM 710 C CA . THR A 1 96 ? 7.075 4.060 -19.362 1.00 98.62 96 THR A CA 1
ATOM 711 C C . THR A 1 96 ? 7.751 4.401 -18.043 1.00 98.62 96 THR A C 1
ATOM 713 O O . THR A 1 96 ? 7.116 4.406 -16.990 1.00 98.62 96 THR A O 1
ATOM 716 N N . ILE A 1 97 ? 9.028 4.766 -18.115 1.00 98.50 97 ILE A N 1
ATOM 717 C CA . ILE A 1 97 ? 9.690 5.536 -17.060 1.00 98.50 97 ILE A CA 1
ATOM 718 C C . ILE A 1 97 ? 9.770 6.978 -17.554 1.00 98.50 97 ILE A C 1
ATOM 720 O O . ILE A 1 97 ? 10.567 7.287 -18.433 1.00 98.50 97 ILE A O 1
ATOM 724 N N . ASP A 1 98 ? 8.911 7.848 -17.034 1.00 97.62 98 ASP A N 1
ATOM 725 C CA . ASP A 1 98 ? 8.915 9.283 -17.318 1.00 97.62 98 ASP A CA 1
ATOM 7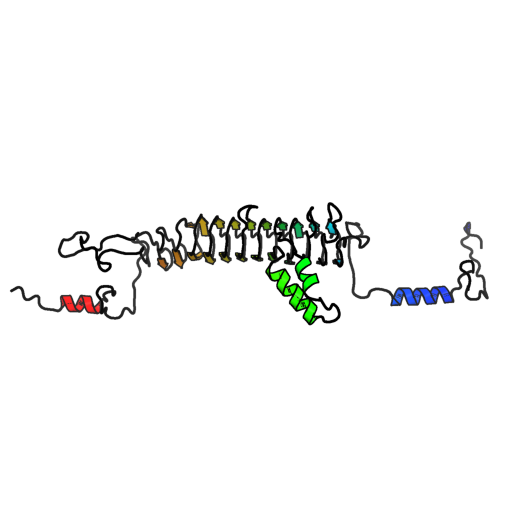26 C C . ASP A 1 98 ? 9.859 9.980 -16.331 1.00 97.62 98 ASP A C 1
ATOM 728 O O . ASP A 1 98 ? 9.461 10.337 -15.223 1.00 97.62 98 ASP A O 1
ATOM 732 N N . ALA A 1 99 ? 11.133 10.104 -16.710 1.00 94.75 99 ALA A N 1
ATOM 733 C CA . ALA A 1 99 ? 12.202 10.654 -15.882 1.00 94.75 99 ALA A CA 1
ATOM 734 C C . ALA A 1 99 ? 12.224 12.194 -15.894 1.00 94.75 99 ALA A C 1
ATOM 736 O O . ALA A 1 99 ? 13.300 12.771 -16.024 1.00 94.75 99 ALA A O 1
ATOM 737 N N . GLY A 1 100 ? 11.044 12.821 -15.798 1.00 91.31 100 GLY A N 1
ATOM 738 C CA . GLY A 1 100 ? 10.786 14.209 -15.390 1.00 91.31 100 GLY A CA 1
ATOM 739 C C . GLY A 1 100 ? 11.859 15.248 -15.721 1.00 91.31 100 GLY A C 1
ATOM 740 O O . GLY A 1 100 ? 12.478 15.221 -16.781 1.00 91.31 100 GLY A O 1
ATOM 741 N N . ASP A 1 101 ? 12.035 16.230 -14.842 1.00 92.56 101 ASP A N 1
ATOM 742 C CA . ASP A 1 101 ? 12.959 17.360 -15.017 1.00 92.56 101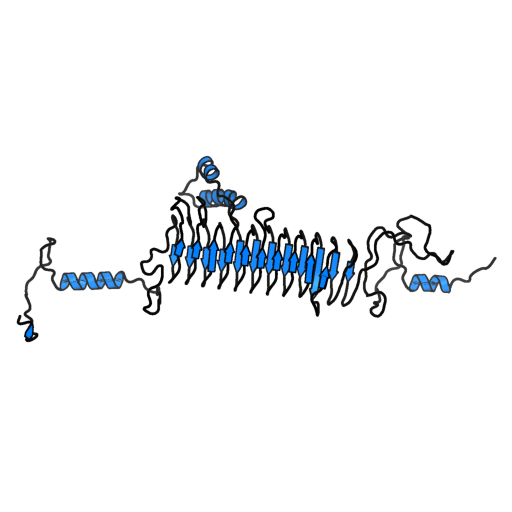 ASP A CA 1
ATOM 743 C C . ASP A 1 101 ? 14.146 17.348 -14.040 1.00 92.56 101 ASP A C 1
ATOM 745 O O . ASP A 1 101 ? 15.093 18.126 -14.198 1.00 92.56 101 ASP A O 1
ATOM 749 N N . LYS A 1 102 ? 14.120 16.453 -13.046 1.00 92.56 102 LYS A N 1
ATOM 750 C CA . LYS A 1 102 ? 15.140 16.348 -11.992 1.00 92.56 102 LYS A CA 1
ATOM 751 C C . LYS A 1 102 ? 16.319 15.515 -12.483 1.00 92.56 102 LYS A C 1
ATOM 753 O O . LYS A 1 102 ? 16.134 14.522 -13.181 1.00 92.56 102 LYS A O 1
ATOM 758 N N . GLU A 1 103 ? 17.524 15.886 -12.048 1.00 91.94 103 GLU A N 1
ATOM 759 C CA . GLU A 1 103 ? 18.788 15.251 -12.457 1.00 91.94 103 GLU A CA 1
ATOM 760 C C . GLU A 1 103 ? 18.782 13.724 -12.294 1.00 91.94 103 GLU A C 1
ATOM 762 O O . GLU A 1 103 ? 19.254 13.010 -13.175 1.00 91.94 103 GLU A O 1
ATOM 767 N N . PHE A 1 104 ? 18.213 13.236 -11.189 1.00 92.25 104 PHE A N 1
ATOM 768 C CA . PHE A 1 104 ? 18.191 11.820 -10.819 1.00 92.25 104 PHE A CA 1
ATOM 769 C C . PHE A 1 104 ? 16.811 11.182 -10.949 1.00 92.25 104 PHE A C 1
ATOM 771 O O . PHE A 1 104 ? 16.567 10.196 -10.266 1.00 92.25 104 PHE A O 1
ATOM 778 N N . ASP A 1 105 ? 15.876 11.746 -11.712 1.00 95.12 105 ASP A N 1
ATOM 779 C CA . ASP A 1 105 ? 14.554 11.126 -11.849 1.00 95.12 105 ASP A CA 1
ATOM 780 C C . ASP A 1 105 ? 14.621 9.810 -12.641 1.00 95.12 105 ASP A C 1
ATOM 782 O O . ASP A 1 105 ? 15.470 9.634 -13.514 1.00 95.12 105 ASP A O 1
ATOM 786 N N . GLY A 1 106 ? 13.740 8.860 -12.340 1.00 95.75 106 GLY A N 1
ATOM 787 C CA . GLY A 1 106 ? 13.693 7.544 -12.973 1.00 95.75 106 GLY A CA 1
ATOM 788 C C . GLY A 1 106 ? 14.841 6.605 -12.592 1.00 95.75 106 GLY A C 1
ATOM 789 O O . GLY A 1 106 ? 14.916 5.497 -13.130 1.00 95.75 106 GLY A O 1
ATOM 790 N N . VAL A 1 107 ? 15.745 7.014 -11.695 1.00 94.69 107 VAL A N 1
ATOM 791 C CA . VAL A 1 107 ? 16.927 6.223 -11.332 1.00 94.69 107 VAL A CA 1
ATOM 792 C C . VAL A 1 107 ? 16.510 4.933 -10.636 1.00 94.69 107 VAL A C 1
ATOM 794 O O . VAL A 1 107 ? 15.720 4.945 -9.688 1.00 94.69 107 VAL A O 1
ATOM 797 N N . ALA A 1 108 ? 17.089 3.821 -11.092 1.00 94.75 108 ALA A N 1
ATOM 798 C CA . ALA A 1 108 ? 16.893 2.483 -10.533 1.00 94.75 108 ALA A CA 1
ATOM 799 C C . ALA A 1 108 ? 15.426 2.009 -10.478 1.00 94.75 108 ALA A C 1
ATOM 801 O O . ALA A 1 108 ? 15.095 1.104 -9.711 1.00 94.75 108 ALA A O 1
ATOM 802 N N . ASN A 1 109 ? 14.536 2.586 -11.292 1.00 97.56 109 ASN A N 1
ATOM 803 C CA . ASN A 1 109 ? 13.196 2.034 -11.461 1.00 97.56 109 ASN A CA 1
ATOM 804 C C . ASN A 1 109 ? 13.270 0.713 -12.235 1.00 97.56 109 ASN A C 1
ATOM 806 O O . ASN A 1 109 ? 13.991 0.599 -13.223 1.00 97.56 109 ASN A O 1
ATOM 810 N N . SER A 1 110 ? 12.514 -0.283 -11.791 1.00 98.31 110 SER A N 1
ATOM 811 C CA . SER A 1 110 ? 12.428 -1.599 -12.419 1.00 98.31 110 SER A CA 1
ATOM 812 C C . SER A 1 110 ? 10.969 -1.939 -12.683 1.00 98.31 110 SER A C 1
ATOM 814 O O . SER A 1 110 ? 10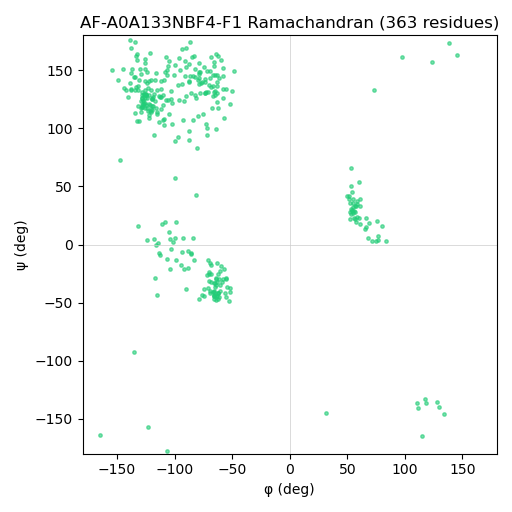.156 -1.975 -11.759 1.00 98.31 110 SER A O 1
ATOM 816 N N . ILE A 1 111 ? 10.629 -2.174 -13.946 1.00 98.75 111 ILE A N 1
ATOM 817 C CA . ILE A 1 111 ? 9.264 -2.453 -14.386 1.00 98.75 111 ILE A CA 1
ATOM 818 C C . ILE A 1 111 ? 9.237 -3.771 -15.147 1.00 98.75 111 ILE A C 1
ATOM 820 O O . ILE A 1 111 ? 9.969 -3.947 -16.120 1.00 98.75 111 ILE A O 1
ATOM 824 N N . VAL A 1 112 ? 8.335 -4.664 -14.750 1.00 98.75 112 VAL A N 1
ATOM 825 C CA . VAL A 1 112 ? 8.036 -5.902 -15.468 1.00 98.75 112 VAL A CA 1
ATOM 826 C C . VAL A 1 112 ? 6.532 -6.023 -15.698 1.00 98.75 112 VAL A C 1
ATOM 828 O O . VAL A 1 112 ? 5.743 -5.983 -14.753 1.00 98.75 112 VAL A O 1
ATOM 831 N N . GLY A 1 113 ? 6.122 -6.214 -16.952 1.00 98.31 113 GLY A N 1
ATOM 832 C CA . GLY A 1 113 ? 4.729 -6.474 -17.321 1.00 98.31 113 GLY A CA 1
ATOM 833 C C . GLY A 1 113 ? 4.213 -5.537 -18.407 1.00 98.31 113 GLY A C 1
ATOM 834 O O . GLY A 1 113 ? 4.892 -5.340 -19.414 1.00 98.31 113 GLY A O 1
ATOM 835 N N . VAL A 1 114 ? 3.003 -5.001 -18.247 1.00 98.44 114 VAL A N 1
ATOM 836 C CA . VAL A 1 114 ? 2.312 -4.258 -19.311 1.00 98.44 114 VAL A CA 1
ATOM 837 C C . VAL A 1 114 ? 1.735 -2.926 -18.843 1.00 98.44 114 VAL A C 1
ATOM 839 O O . VAL A 1 114 ? 1.087 -2.849 -17.801 1.00 98.44 114 VAL A O 1
ATOM 842 N N . ALA A 1 115 ? 1.913 -1.879 -19.647 1.00 98.44 115 ALA A N 1
ATOM 843 C CA . ALA A 1 115 ? 1.251 -0.586 -19.458 1.00 98.44 115 ALA A CA 1
ATOM 844 C C . ALA A 1 115 ? 1.470 0.048 -18.068 1.00 98.44 115 ALA A C 1
ATOM 846 O O . ALA A 1 115 ? 0.587 0.719 -17.536 1.00 98.44 115 ALA A O 1
ATOM 847 N N . ASN A 1 116 ? 2.630 -0.176 -17.449 1.00 98.81 116 ASN A N 1
ATOM 848 C CA . ASN A 1 116 ? 2.966 0.455 -16.178 1.00 98.81 116 ASN A CA 1
ATOM 849 C C . ASN A 1 116 ? 3.675 1.789 -16.402 1.00 98.81 116 ASN A C 1
ATOM 851 O O . ASN A 1 116 ? 4.355 1.993 -17.410 1.00 98.81 116 ASN A O 1
ATOM 855 N N . THR A 1 117 ? 3.545 2.710 -15.453 1.00 98.69 117 THR A N 1
ATOM 856 C CA . THR A 1 117 ? 4.187 4.023 -15.546 1.00 98.69 117 THR A CA 1
ATOM 857 C C . THR A 1 117 ? 4.791 4.451 -14.220 1.00 98.69 117 THR A C 1
ATOM 859 O O . THR A 1 117 ? 4.122 4.435 -13.186 1.00 98.69 117 THR A O 1
ATOM 862 N N . THR A 1 118 ? 6.033 4.918 -14.270 1.00 98.56 118 THR A N 1
ATOM 863 C CA . THR A 1 118 ? 6.617 5.744 -13.210 1.00 98.56 118 THR A CA 1
ATOM 864 C C . THR A 1 118 ? 6.788 7.172 -13.712 1.00 98.56 118 THR A C 1
ATOM 866 O O . THR A 1 118 ? 7.189 7.344 -14.861 1.00 98.56 118 THR A O 1
ATOM 869 N N . LYS A 1 119 ? 6.545 8.179 -12.872 1.00 97.75 119 LYS A N 1
ATOM 870 C CA . LYS A 1 119 ? 6.874 9.583 -13.169 1.00 97.75 119 LYS A CA 1
ATOM 871 C C . LYS A 1 119 ? 7.320 10.304 -11.906 1.00 97.75 119 LYS A C 1
ATOM 873 O O . LYS A 1 119 ? 6.627 10.176 -10.901 1.00 97.75 119 LYS A O 1
ATOM 878 N N . ASP A 1 120 ? 8.398 11.084 -11.943 1.00 96.00 120 ASP A N 1
ATOM 879 C CA . ASP A 1 120 ? 8.911 11.747 -10.737 1.00 96.00 120 ASP A CA 1
ATOM 880 C C . ASP A 1 120 ? 9.126 10.721 -9.610 1.00 96.00 120 ASP A C 1
ATOM 882 O O . ASP A 1 120 ? 8.581 10.851 -8.511 1.00 96.00 120 ASP A O 1
ATOM 886 N N . ALA A 1 121 ? 9.830 9.627 -9.914 1.00 96.75 121 ALA A N 1
ATOM 887 C CA . ALA A 1 121 ? 9.972 8.492 -9.015 1.00 96.75 121 ALA A CA 1
ATOM 888 C C . ALA A 1 121 ? 11.309 7.761 -9.168 1.00 96.75 121 ALA A C 1
ATOM 890 O O . ALA A 1 121 ? 11.765 7.525 -10.284 1.00 96.75 121 ALA A O 1
ATOM 891 N N . ASN A 1 122 ? 11.875 7.325 -8.037 1.00 95.44 122 ASN A N 1
ATOM 892 C CA . ASN A 1 122 ? 13.163 6.622 -7.965 1.00 95.44 122 ASN A CA 1
ATOM 893 C C . ASN A 1 122 ? 13.076 5.326 -7.162 1.00 95.44 122 ASN A C 1
ATOM 895 O O . ASN A 1 122 ? 12.376 5.275 -6.146 1.00 95.44 122 ASN A O 1
ATOM 899 N N . GLY A 1 123 ? 13.855 4.315 -7.554 1.00 95.00 123 GLY A N 1
ATOM 900 C CA . GLY A 1 123 ? 13.915 3.017 -6.874 1.00 95.00 123 GLY A CA 1
ATOM 901 C C . GLY A 1 123 ? 12.572 2.281 -6.841 1.00 95.00 123 GLY A C 1
ATOM 902 O O . GLY A 1 123 ? 12.325 1.481 -5.942 1.00 95.00 123 GLY A O 1
ATOM 903 N N . SER A 1 124 ? 11.665 2.601 -7.764 1.00 97.38 124 SER A N 1
ATOM 904 C CA . SER A 1 124 ? 10.339 1.991 -7.831 1.00 97.38 124 SER A CA 1
ATOM 905 C C . SER A 1 124 ? 10.427 0.597 -8.435 1.00 97.38 124 SER A C 1
ATOM 907 O O . SER A 1 124 ? 11.129 0.393 -9.424 1.00 97.38 124 SER A O 1
ATOM 909 N N . LEU A 1 125 ? 9.674 -0.349 -7.881 1.00 98.31 125 LEU A N 1
ATOM 910 C CA . LEU A 1 125 ? 9.589 -1.712 -8.390 1.00 98.31 125 LEU A CA 1
ATOM 911 C C . LEU A 1 125 ? 8.146 -2.013 -8.779 1.00 98.31 125 LEU A C 1
ATOM 913 O O . LEU A 1 125 ? 7.259 -1.971 -7.928 1.00 98.31 125 LEU A O 1
ATOM 917 N N . ILE A 1 126 ? 7.908 -2.318 -10.053 1.00 98.81 126 ILE A N 1
ATOM 918 C CA . ILE A 1 126 ? 6.579 -2.643 -10.568 1.00 98.81 126 ILE A CA 1
ATOM 919 C C . ILE A 1 126 ? 6.579 -4.030 -11.206 1.00 98.81 126 ILE A C 1
ATOM 921 O O . ILE A 1 126 ? 7.371 -4.296 -12.106 1.00 98.81 126 ILE A O 1
ATOM 925 N N . PHE A 1 127 ? 5.630 -4.874 -10.797 1.00 98.75 127 PHE A N 1
ATOM 926 C CA . PHE A 1 127 ? 5.313 -6.139 -11.460 1.00 98.75 127 PHE A CA 1
ATOM 927 C C . PHE A 1 127 ? 3.814 -6.240 -11.750 1.00 98.75 127 PHE A C 1
ATOM 929 O O . PHE A 1 127 ? 3.004 -6.284 -10.827 1.00 98.75 127 PHE A O 1
ATOM 936 N N . GLY A 1 128 ? 3.432 -6.340 -13.022 1.00 98.62 128 GLY A N 1
ATOM 937 C CA . GLY A 1 128 ? 2.046 -6.588 -13.427 1.00 98.62 128 GLY A CA 1
ATOM 938 C C . GLY A 1 128 ? 1.536 -5.609 -14.477 1.00 98.62 128 GLY A C 1
ATOM 939 O O . GLY A 1 128 ? 2.252 -5.298 -15.427 1.00 98.62 128 GLY A O 1
ATOM 940 N N . ALA A 1 129 ? 0.283 -5.173 -14.351 1.00 98.75 129 ALA A N 1
ATOM 941 C CA . ALA A 1 129 ? -0.423 -4.455 -15.408 1.00 98.75 129 ALA A CA 1
ATOM 942 C C . ALA A 1 129 ? -1.040 -3.133 -14.935 1.00 98.75 129 ALA A C 1
ATOM 944 O O . ALA A 1 129 ? -1.783 -3.102 -13.954 1.00 98.75 129 ALA A O 1
ATOM 945 N N . GLY A 1 130 ? -0.809 -2.045 -15.671 1.00 98.69 130 GLY A N 1
ATOM 946 C CA . GLY A 1 130 ? -1.525 -0.785 -15.448 1.00 98.69 130 GLY A CA 1
ATOM 947 C C . GLY A 1 130 ? -1.230 -0.111 -14.106 1.00 98.69 130 GLY A C 1
ATOM 948 O O . GLY A 1 130 ? -2.069 0.637 -13.608 1.00 98.69 130 GLY A O 1
ATOM 949 N N . ASN A 1 131 ? -0.088 -0.396 -13.477 1.00 98.88 131 ASN A N 1
ATOM 950 C CA . ASN A 1 131 ? 0.287 0.250 -12.224 1.00 98.88 131 ASN A CA 1
ATOM 951 C C . ASN A 1 131 ? 0.924 1.615 -12.493 1.00 98.88 131 ASN A C 1
ATOM 953 O O . ASN A 1 131 ? 1.679 1.791 -13.454 1.00 98.88 131 ASN A O 1
ATOM 957 N N . LYS A 1 132 ? 0.657 2.572 -11.607 1.00 98.81 132 LYS A N 1
ATOM 958 C CA . LYS A 1 132 ? 1.177 3.934 -11.688 1.00 98.81 132 LYS A CA 1
ATOM 959 C C . LYS A 1 132 ? 1.853 4.320 -10.378 1.00 98.81 132 LYS A C 1
ATOM 961 O O . LYS A 1 132 ? 1.214 4.282 -9.331 1.00 98.81 132 LYS A O 1
ATOM 966 N N . ILE A 1 133 ? 3.118 4.722 -10.446 1.00 98.75 133 ILE A N 1
ATOM 967 C CA . ILE A 1 133 ? 3.863 5.281 -9.311 1.00 98.75 133 ILE A CA 1
ATOM 968 C C . ILE A 1 133 ? 4.308 6.695 -9.687 1.00 98.75 133 ILE A C 1
ATOM 970 O O . ILE A 1 133 ? 5.101 6.866 -10.611 1.00 98.75 133 ILE A O 1
ATOM 974 N N . THR A 1 134 ? 3.789 7.713 -9.004 1.00 98.31 134 THR A N 1
ATOM 975 C CA . THR A 1 134 ? 4.098 9.115 -9.299 1.00 98.31 134 THR A CA 1
ATOM 976 C C . THR A 1 134 ? 4.514 9.923 -8.086 1.00 98.31 134 THR A C 1
ATOM 978 O O . THR A 1 134 ? 4.109 9.629 -6.966 1.00 98.31 134 THR A O 1
ATOM 981 N N . ASN A 1 135 ? 5.341 10.948 -8.297 1.00 97.38 135 ASN A N 1
ATOM 982 C CA . ASN A 1 135 ? 5.814 11.837 -7.229 1.00 97.38 135 ASN A CA 1
ATOM 983 C C . ASN A 1 135 ? 6.443 11.078 -6.037 1.00 97.38 135 ASN A C 1
ATOM 985 O O . ASN A 1 135 ? 6.437 11.547 -4.902 1.00 97.38 135 ASN A O 1
ATOM 989 N N . SER A 1 136 ? 6.975 9.884 -6.295 1.00 96.75 136 SER A N 1
ATOM 990 C CA . SER A 1 136 ? 7.643 9.000 -5.341 1.00 96.75 136 SER A CA 1
ATOM 991 C C . SER A 1 136 ? 9.151 9.169 -5.492 1.00 96.75 136 SER A C 1
ATOM 993 O O . SER A 1 136 ? 9.883 8.227 -5.806 1.00 96.75 136 SER A O 1
ATOM 995 N N . TYR A 1 137 ? 9.621 10.404 -5.338 1.00 94.62 137 TYR A N 1
ATOM 996 C CA . TYR A 1 137 ? 11.011 10.784 -5.560 1.00 94.62 137 TYR A CA 1
ATOM 997 C C . TYR A 1 137 ? 11.681 11.158 -4.241 1.00 94.62 137 TYR A C 1
ATOM 999 O O . TYR A 1 137 ? 11.238 12.050 -3.526 1.00 94.62 137 TYR A O 1
ATOM 1007 N N . ARG A 1 138 ? 12.822 10.527 -3.963 1.00 91.88 138 ARG A N 1
ATOM 1008 C CA . ARG A 1 138 ? 13.797 11.005 -2.978 1.00 91.88 138 ARG A CA 1
ATOM 1009 C C . ARG A 1 138 ? 15.134 11.129 -3.691 1.00 91.88 138 ARG A C 1
ATOM 1011 O O . ARG A 1 138 ? 15.549 10.196 -4.386 1.00 91.88 138 ARG A O 1
ATOM 1018 N N . GLY A 1 139 ? 15.773 12.287 -3.536 1.00 86.75 139 GLY A N 1
ATOM 1019 C CA . GLY A 1 139 ? 17.018 12.612 -4.226 1.00 86.75 139 GLY A CA 1
ATOM 1020 C C . GLY A 1 139 ? 18.132 11.609 -3.941 1.00 86.75 139 GLY A C 1
ATOM 1021 O O . GLY A 1 139 ? 18.169 10.982 -2.881 1.00 86.75 139 GLY A O 1
ATOM 1022 N N . VAL A 1 140 ? 19.038 11.462 -4.904 1.00 83.69 140 VAL A N 1
ATOM 1023 C CA . VAL A 1 140 ? 20.220 10.607 -4.779 1.00 83.69 140 VAL A CA 1
ATOM 1024 C C . VAL A 1 140 ? 21.435 11.490 -4.525 1.00 83.69 140 VAL A C 1
ATOM 1026 O O . VAL A 1 140 ? 21.715 12.406 -5.289 1.00 83.69 140 VAL A O 1
ATOM 1029 N N . ASP A 1 141 ? 22.161 11.221 -3.443 1.00 79.44 141 ASP A N 1
ATOM 1030 C CA . ASP A 1 141 ? 23.367 11.966 -3.085 1.00 79.44 141 ASP A CA 1
ATOM 1031 C C . ASP A 1 141 ? 24.621 11.185 -3.503 1.00 79.44 141 ASP A C 1
ATOM 1033 O O . ASP A 1 141 ? 25.172 10.387 -2.742 1.00 79.44 141 ASP A O 1
ATOM 1037 N N . PHE A 1 142 ? 25.077 11.415 -4.736 1.00 72.69 142 PHE A N 1
ATOM 1038 C CA . PHE A 1 142 ? 26.275 10.766 -5.280 1.00 72.69 142 PHE A CA 1
ATOM 1039 C C . PHE A 1 142 ? 27.588 11.262 -4.651 1.00 72.69 142 PHE A C 1
ATOM 1041 O O . PHE A 1 142 ? 28.622 10.608 -4.809 1.00 72.69 142 PHE A O 1
ATOM 1048 N N . THR A 1 143 ? 27.594 12.375 -3.908 1.00 73.00 143 THR A N 1
ATOM 1049 C CA . THR A 1 143 ? 28.825 12.859 -3.253 1.00 73.00 143 THR A CA 1
ATOM 1050 C C . THR A 1 143 ? 29.305 11.882 -2.177 1.00 73.00 143 THR A C 1
ATOM 1052 O O . THR A 1 143 ? 30.505 11.638 -2.035 1.00 73.00 143 THR A O 1
ATOM 1055 N N . LYS A 1 144 ? 28.358 11.205 -1.518 1.00 68.00 144 LYS A N 1
ATOM 1056 C CA . LYS A 1 144 ? 28.606 10.146 -0.533 1.00 68.00 144 LYS A CA 1
ATOM 1057 C C . LYS A 1 144 ? 29.198 8.857 -1.127 1.00 68.00 144 LYS A C 1
ATOM 1059 O O . LYS A 1 144 ? 29.779 8.078 -0.376 1.00 68.00 144 LYS A O 1
ATOM 1064 N N . LEU A 1 145 ? 29.113 8.633 -2.447 1.00 64.81 145 LEU A N 1
ATOM 1065 C CA . LEU A 1 145 ? 29.807 7.523 -3.131 1.00 64.81 145 LEU A CA 1
ATOM 1066 C C . LEU A 1 145 ? 31.295 7.806 -3.315 1.00 64.81 145 LEU A C 1
ATOM 1068 O O . LEU A 1 145 ? 32.128 6.932 -3.089 1.00 64.81 145 LEU A O 1
ATOM 1072 N N . LYS A 1 146 ? 31.633 9.033 -3.728 1.00 58.16 146 LYS A N 1
ATOM 1073 C CA . LYS A 1 146 ? 33.011 9.409 -4.075 1.00 58.16 146 LYS A CA 1
ATOM 1074 C C . LYS A 1 146 ? 33.929 9.480 -2.851 1.00 58.16 146 LYS A C 1
ATOM 1076 O O . LYS A 1 146 ? 35.104 9.154 -2.969 1.00 58.16 146 LYS A O 1
ATOM 1081 N N . GLY A 1 147 ? 33.397 9.844 -1.681 1.00 58.88 147 GLY A N 1
ATOM 1082 C CA . GLY A 1 147 ? 34.169 9.932 -0.433 1.00 58.88 147 GLY A CA 1
ATOM 1083 C C . GLY A 1 147 ? 34.632 8.588 0.148 1.00 58.88 147 GLY A C 1
ATOM 1084 O O . GLY A 1 147 ? 35.538 8.578 0.973 1.00 58.88 147 GLY A O 1
ATOM 1085 N N . ASN A 1 148 ? 34.053 7.463 -0.291 1.00 57.88 148 ASN A N 1
ATOM 1086 C CA . ASN A 1 148 ? 34.310 6.135 0.281 1.00 57.88 148 ASN A CA 1
ATOM 1087 C C . ASN A 1 148 ? 35.310 5.275 -0.511 1.00 57.88 148 ASN A C 1
ATOM 1089 O O . ASN A 1 148 ? 35.489 4.113 -0.164 1.00 57.88 148 ASN A O 1
ATOM 1093 N N . GLY A 1 149 ? 35.953 5.801 -1.563 1.00 61.06 149 GLY A N 1
ATOM 1094 C CA . GLY A 1 149 ? 36.908 5.013 -2.354 1.00 61.06 149 GLY A CA 1
ATOM 1095 C C . GLY A 1 149 ? 36.258 3.776 -2.985 1.00 61.06 149 GLY A C 1
ATOM 1096 O O . GLY A 1 149 ? 36.715 2.658 -2.770 1.00 61.06 149 GLY A O 1
ATOM 1097 N N . LEU A 1 150 ? 35.160 3.979 -3.722 1.00 72.69 150 LEU A N 1
ATOM 1098 C CA . LEU A 1 150 ? 34.376 2.904 -4.332 1.00 72.69 150 LEU A CA 1
ATOM 1099 C C . LEU A 1 150 ? 35.250 2.038 -5.262 1.00 72.69 150 LEU A C 1
ATOM 1101 O O . LEU A 1 150 ? 35.636 2.482 -6.346 1.00 72.69 150 LEU A O 1
ATOM 1105 N N . ASN A 1 151 ? 35.550 0.802 -4.857 1.00 78.69 151 ASN A N 1
ATOM 1106 C CA . ASN A 1 151 ? 36.297 -0.133 -5.689 1.00 78.69 151 ASN A CA 1
ATOM 1107 C C . ASN A 1 151 ? 35.340 -0.909 -6.603 1.00 78.69 151 ASN A C 1
ATOM 1109 O O . ASN A 1 151 ? 34.779 -1.922 -6.204 1.00 78.69 151 ASN A O 1
ATOM 1113 N N . LEU A 1 152 ? 35.195 -0.462 -7.853 1.00 82.12 152 LEU A N 1
ATOM 1114 C CA . LEU A 1 152 ? 34.315 -1.099 -8.843 1.00 82.12 152 LEU A CA 1
ATOM 1115 C C . LEU A 1 152 ? 34.713 -2.538 -9.216 1.00 82.12 152 LEU A C 1
ATOM 1117 O O . LEU A 1 152 ? 33.903 -3.251 -9.800 1.00 82.12 152 LEU A O 1
ATOM 1121 N N . SER A 1 153 ? 35.941 -2.963 -8.899 1.00 86.00 153 SER A N 1
ATOM 1122 C CA . SER A 1 153 ? 36.394 -4.344 -9.123 1.00 86.00 153 SER A CA 1
ATOM 1123 C C . SER A 1 153 ? 35.990 -5.309 -8.003 1.00 86.00 153 SER A C 1
ATOM 1125 O O . SER A 1 153 ? 36.058 -6.520 -8.192 1.00 86.00 153 SER A O 1
ATOM 1127 N N . ASP A 1 154 ? 35.537 -4.785 -6.862 1.00 88.06 154 ASP A N 1
ATOM 1128 C CA . ASP A 1 154 ? 35.036 -5.564 -5.735 1.00 88.06 154 ASP A CA 1
ATOM 1129 C C . ASP A 1 154 ? 33.517 -5.387 -5.626 1.00 88.06 154 ASP A C 1
ATOM 1131 O O . ASP A 1 154 ? 33.005 -4.377 -5.133 1.00 88.06 154 ASP A O 1
ATOM 1135 N N . SER A 1 155 ? 32.778 -6.402 -6.077 1.00 88.69 155 SER A N 1
ATOM 1136 C CA . SER A 1 155 ? 31.316 -6.393 -6.054 1.00 88.69 155 SER A CA 1
ATOM 1137 C C . SER A 1 155 ? 30.733 -6.199 -4.652 1.00 88.69 155 SER A C 1
ATOM 1139 O O . SER A 1 155 ? 29.650 -5.626 -4.527 1.00 88.69 155 SER A O 1
ATOM 1141 N N . GLN A 1 156 ? 31.426 -6.645 -3.598 1.00 88.00 156 GLN A N 1
ATOM 1142 C CA . GLN A 1 156 ? 30.944 -6.497 -2.227 1.00 88.00 156 GLN A CA 1
ATOM 1143 C C . GLN A 1 156 ? 31.097 -5.052 -1.742 1.00 88.00 156 GLN A C 1
ATOM 1145 O O . GLN A 1 156 ? 30.143 -4.485 -1.210 1.00 88.00 156 GLN A O 1
ATOM 1150 N N . SER A 1 157 ? 32.245 -4.422 -2.013 1.00 85.94 157 SER A N 1
ATOM 1151 C CA . SER A 1 157 ? 32.471 -2.995 -1.736 1.00 85.94 157 SER A CA 1
ATOM 1152 C C . SER A 1 157 ? 31.412 -2.110 -2.404 1.00 85.94 157 SER A C 1
ATOM 1154 O O . SER A 1 157 ? 30.826 -1.231 -1.762 1.00 85.94 157 SER A O 1
ATOM 1156 N N . VAL A 1 158 ? 31.109 -2.380 -3.680 1.00 83.69 158 VAL A N 1
ATOM 1157 C CA . VAL A 1 158 ? 30.063 -1.662 -4.424 1.00 83.69 158 VAL A CA 1
ATOM 1158 C C . VAL A 1 158 ? 28.690 -1.874 -3.787 1.00 83.69 158 VAL A C 1
ATOM 1160 O O . VAL A 1 158 ? 27.968 -0.899 -3.567 1.00 83.69 158 VAL A O 1
ATOM 1163 N N . ALA A 1 159 ? 28.334 -3.120 -3.460 1.00 86.00 159 ALA A N 1
ATOM 1164 C CA . ALA A 1 159 ? 27.046 -3.448 -2.855 1.00 86.00 159 ALA A CA 1
ATOM 1165 C C . ALA A 1 159 ? 26.849 -2.757 -1.496 1.00 86.00 159 ALA A C 1
ATOM 1167 O O . ALA A 1 159 ? 25.796 -2.168 -1.249 1.00 86.00 159 ALA A O 1
ATOM 1168 N N . GLU A 1 160 ? 27.863 -2.768 -0.629 1.00 85.81 160 GLU A N 1
ATOM 1169 C CA . GLU A 1 160 ? 27.799 -2.137 0.693 1.00 85.81 160 GLU A CA 1
ATOM 1170 C C . GLU A 1 160 ? 27.677 -0.611 0.606 1.00 85.81 160 GLU A C 1
ATOM 1172 O O . GLU A 1 160 ? 26.872 0.000 1.318 1.00 85.81 160 GLU A O 1
ATOM 1177 N N . ALA A 1 161 ? 28.454 0.021 -0.275 1.00 82.56 161 ALA A N 1
ATOM 1178 C CA . ALA A 1 161 ? 28.393 1.462 -0.482 1.00 82.56 161 ALA A CA 1
ATOM 1179 C C . ALA A 1 161 ? 27.044 1.895 -1.071 1.00 82.56 161 ALA A C 1
ATOM 1181 O O . ALA A 1 161 ? 26.444 2.856 -0.581 1.00 82.56 161 ALA A O 1
ATOM 1182 N N . LEU A 1 162 ? 26.535 1.164 -2.071 1.00 83.56 162 LEU A N 1
ATOM 1183 C CA . LEU A 1 162 ? 25.224 1.427 -2.659 1.00 83.56 162 LEU A CA 1
ATOM 1184 C C . LEU A 1 162 ? 24.100 1.218 -1.637 1.00 83.56 162 LEU A C 1
ATOM 1186 O O . LEU A 1 162 ? 23.231 2.079 -1.503 1.00 83.56 162 LEU A O 1
ATOM 1190 N N . GLY A 1 163 ? 24.151 0.134 -0.857 1.00 84.69 163 GLY A N 1
ATOM 1191 C CA . GLY A 1 163 ? 23.158 -0.170 0.176 1.00 84.69 163 GLY A CA 1
ATOM 1192 C C . GLY A 1 163 ? 22.998 0.954 1.206 1.00 84.69 163 GLY A C 1
ATOM 1193 O O . GLY A 1 163 ? 21.875 1.333 1.544 1.00 84.69 163 GLY A O 1
ATOM 1194 N N . LYS A 1 164 ? 24.105 1.570 1.645 1.00 82.81 164 LYS A N 1
ATOM 1195 C CA . LYS A 1 164 ? 24.079 2.720 2.573 1.00 82.81 164 LYS A CA 1
ATOM 1196 C C . LYS A 1 164 ? 23.390 3.957 1.987 1.00 82.81 164 LYS A C 1
ATOM 1198 O O . LYS A 1 164 ? 22.785 4.734 2.729 1.00 82.81 164 LYS A O 1
ATOM 1203 N N . LEU A 1 165 ? 23.480 4.157 0.674 1.00 80.94 165 LEU A N 1
ATOM 1204 C CA . LEU A 1 165 ? 22.858 5.296 -0.004 1.00 80.94 165 LEU A CA 1
ATOM 1205 C C . LEU A 1 165 ? 21.377 5.070 -0.215 1.00 80.94 165 LEU A C 1
ATOM 1207 O O . LEU A 1 165 ? 20.594 5.953 0.117 1.00 80.94 165 LEU A O 1
ATOM 1211 N N . VAL A 1 166 ? 21.011 3.881 -0.702 1.00 83.12 166 VAL A N 1
ATOM 1212 C CA . VAL A 1 166 ? 19.618 3.491 -0.956 1.00 83.12 166 VAL A CA 1
ATOM 1213 C C . VAL A 1 166 ? 18.784 3.558 0.324 1.00 83.12 166 VAL A C 1
ATOM 1215 O O . VAL A 1 166 ? 17.627 3.959 0.276 1.00 83.12 166 VAL A O 1
ATOM 1218 N N . ALA A 1 167 ? 19.369 3.286 1.496 1.00 83.00 167 ALA A N 1
ATOM 1219 C CA . ALA A 1 167 ? 18.681 3.485 2.777 1.00 83.00 167 ALA A CA 1
ATOM 1220 C C . ALA A 1 167 ? 18.144 4.925 2.960 1.00 83.00 167 ALA A C 1
ATOM 1222 O O . ALA A 1 167 ? 17.117 5.142 3.603 1.00 83.00 167 ALA A O 1
ATOM 1223 N N . ASN A 1 168 ? 18.809 5.917 2.363 1.00 82.31 168 ASN A N 1
ATOM 1224 C CA . ASN A 1 168 ? 18.499 7.339 2.508 1.00 82.31 168 ASN A CA 1
ATOM 1225 C C . ASN A 1 168 ? 18.087 8.029 1.191 1.00 82.31 168 ASN A C 1
ATOM 1227 O O . ASN A 1 168 ? 17.863 9.239 1.199 1.00 82.31 168 ASN A O 1
ATOM 1231 N N . SER A 1 169 ? 17.948 7.289 0.089 1.00 84.44 169 SER A N 1
ATOM 1232 C CA . SER A 1 169 ? 17.563 7.791 -1.238 1.00 84.44 169 SER A CA 1
ATOM 1233 C C . SER A 1 169 ? 16.492 6.904 -1.880 1.00 84.44 169 SER A C 1
ATOM 1235 O O . SER A 1 169 ? 16.121 5.876 -1.317 1.00 84.44 169 SER A O 1
ATOM 1237 N N . GLY A 1 170 ? 15.959 7.314 -3.036 1.00 79.75 170 GLY A N 1
ATOM 1238 C CA . GLY A 1 170 ? 14.919 6.564 -3.747 1.00 79.75 170 GLY A CA 1
ATOM 1239 C C . GLY A 1 170 ? 13.556 6.656 -3.055 1.00 79.75 170 GLY A C 1
ATOM 1240 O O . GLY A 1 170 ? 13.448 6.524 -1.835 1.00 79.75 170 GLY A O 1
ATOM 1241 N N . GLY A 1 171 ? 12.488 6.938 -3.801 1.00 79.88 171 GLY A N 1
ATOM 1242 C CA . GLY A 1 171 ? 11.148 6.888 -3.212 1.00 79.88 171 GLY A CA 1
ATOM 1243 C C . GLY A 1 171 ? 10.780 5.482 -2.766 1.00 79.88 171 GLY A C 1
ATOM 1244 O O . GLY A 1 171 ? 10.086 5.347 -1.765 1.00 79.88 171 GLY A O 1
ATOM 1245 N N . SER A 1 172 ? 11.318 4.454 -3.432 1.00 91.56 172 SER A N 1
ATOM 1246 C CA . SER A 1 172 ? 11.263 3.048 -3.017 1.00 91.56 172 SER A CA 1
ATOM 1247 C C . SER A 1 172 ? 9.833 2.585 -2.746 1.00 91.56 172 SER A C 1
ATOM 1249 O O . SER A 1 172 ? 9.444 2.304 -1.609 1.00 91.56 172 SER A O 1
ATOM 1251 N N . VAL A 1 173 ? 9.035 2.549 -3.814 1.00 98.06 173 VAL A N 1
ATOM 1252 C CA . VAL A 1 173 ? 7.665 2.030 -3.791 1.00 98.06 173 VAL A CA 1
ATOM 1253 C C . VAL A 1 173 ? 7.595 0.725 -4.574 1.00 98.06 173 VAL A C 1
ATOM 1255 O O . VAL A 1 173 ? 8.016 0.662 -5.729 1.00 98.06 173 VAL A O 1
ATOM 1258 N N . LEU A 1 174 ? 7.034 -0.306 -3.946 1.00 98.62 174 LEU A N 1
ATOM 1259 C CA . LEU A 1 174 ? 6.713 -1.579 -4.586 1.00 98.62 174 LEU A CA 1
ATOM 1260 C C . LEU A 1 174 ? 5.243 -1.588 -5.016 1.00 98.62 174 LEU A C 1
ATOM 1262 O O . LEU A 1 174 ? 4.369 -1.443 -4.164 1.00 98.62 174 LEU A O 1
ATOM 1266 N N . ALA A 1 175 ? 4.966 -1.829 -6.297 1.00 98.75 175 ALA A N 1
ATOM 1267 C CA . ALA A 1 175 ? 3.625 -2.097 -6.806 1.00 98.75 175 ALA A CA 1
ATOM 1268 C C . ALA A 1 175 ? 3.565 -3.467 -7.496 1.00 98.75 175 ALA A C 1
ATOM 1270 O O . ALA A 1 175 ? 4.271 -3.702 -8.476 1.00 98.75 175 ALA A O 1
ATOM 1271 N N . ILE A 1 176 ? 2.717 -4.374 -7.008 1.00 98.81 176 ILE A N 1
ATOM 1272 C CA . ILE A 1 176 ? 2.516 -5.693 -7.628 1.00 98.81 176 ILE A CA 1
ATOM 1273 C C . ILE A 1 176 ? 1.034 -5.917 -7.913 1.00 98.81 176 ILE A C 1
ATOM 1275 O O . ILE A 1 176 ? 0.196 -5.739 -7.033 1.00 98.81 176 ILE A O 1
ATOM 1279 N N . GLY A 1 177 ? 0.721 -6.378 -9.122 1.00 98.62 177 GLY A N 1
ATOM 1280 C CA . GLY A 1 177 ? -0.627 -6.738 -9.545 1.00 98.62 177 GLY A CA 1
ATOM 1281 C C . GLY A 1 177 ? -1.183 -5.772 -10.584 1.00 98.62 177 GLY A C 1
ATOM 1282 O O . GLY A 1 177 ? -0.495 -5.439 -11.551 1.00 98.62 177 GLY A O 1
ATOM 1283 N N . GLY A 1 178 ? -2.446 -5.381 -10.431 1.00 98.44 178 GLY A N 1
ATOM 1284 C CA . GLY A 1 178 ? -3.204 -4.682 -11.467 1.00 98.44 178 GLY A CA 1
ATOM 1285 C C . GLY A 1 178 ? -3.751 -3.334 -11.014 1.00 98.44 178 GLY A C 1
ATOM 1286 O O . GLY A 1 178 ? -4.376 -3.250 -9.963 1.00 98.44 178 GLY A O 1
ATOM 1287 N N . ALA A 1 179 ? -3.610 -2.292 -11.831 1.00 98.69 179 ALA A N 1
ATOM 1288 C CA . ALA A 1 179 ? -4.272 -1.002 -11.606 1.00 98.69 179 ALA A CA 1
ATOM 1289 C C . ALA A 1 179 ? -3.988 -0.360 -10.229 1.00 98.69 179 ALA A C 1
ATOM 1291 O O . ALA A 1 179 ? -4.830 0.365 -9.696 1.00 98.69 179 ALA A O 1
ATOM 1292 N N . ASN A 1 180 ? -2.823 -0.623 -9.627 1.00 98.88 180 ASN A N 1
ATOM 1293 C CA . ASN A 1 180 ? -2.447 0.034 -8.379 1.00 98.88 180 ASN A CA 1
ATOM 1294 C C . ASN A 1 180 ? -1.919 1.445 -8.657 1.00 98.88 180 ASN A C 1
ATOM 1296 O O . ASN A 1 180 ? -1.186 1.671 -9.620 1.00 98.88 180 ASN A O 1
ATOM 1300 N N . THR A 1 181 ? -2.262 2.390 -7.788 1.00 98.88 181 THR A N 1
ATOM 1301 C CA . THR A 1 181 ? -1.773 3.771 -7.845 1.00 98.88 181 THR A CA 1
ATOM 1302 C C . THR A 1 181 ? -1.020 4.106 -6.568 1.00 98.88 181 THR A C 1
ATOM 1304 O O . THR A 1 181 ? -1.582 4.019 -5.480 1.00 98.88 181 THR A O 1
ATOM 1307 N N . ALA A 1 182 ? 0.221 4.555 -6.700 1.00 98.75 182 ALA A N 1
ATOM 1308 C CA . ALA A 1 182 ? 0.962 5.220 -5.642 1.00 98.75 182 ALA A CA 1
ATOM 1309 C C . ALA A 1 182 ? 1.304 6.640 -6.106 1.00 98.75 182 ALA A C 1
ATOM 1311 O O . ALA A 1 182 ? 1.840 6.809 -7.195 1.00 98.75 182 ALA A O 1
ATOM 1312 N N . ASP A 1 183 ? 0.966 7.658 -5.321 1.00 98.69 183 ASP A N 1
ATOM 1313 C CA . ASP A 1 183 ? 1.230 9.058 -5.660 1.00 98.69 183 ASP A CA 1
ATOM 1314 C C . ASP A 1 183 ? 1.676 9.826 -4.415 1.00 98.69 183 ASP A C 1
ATOM 1316 O O . ASP A 1 183 ? 0.987 9.762 -3.399 1.00 98.69 183 ASP A O 1
ATOM 1320 N N . TYR A 1 184 ? 2.816 10.521 -4.449 1.00 98.38 184 TYR A N 1
ATOM 1321 C CA . TYR A 1 184 ? 3.434 11.095 -3.237 1.00 98.38 184 TYR A CA 1
ATOM 1322 C C . TYR A 1 184 ? 3.585 10.054 -2.115 1.00 98.38 184 TYR A C 1
ATOM 1324 O O . TYR A 1 184 ? 3.290 10.306 -0.941 1.00 98.38 184 TYR A O 1
ATOM 1332 N N . ALA A 1 185 ? 3.989 8.845 -2.501 1.00 98.31 185 ALA A N 1
ATOM 1333 C CA . ALA A 1 185 ? 4.212 7.733 -1.593 1.00 98.31 185 ALA A CA 1
ATOM 1334 C C . ALA A 1 185 ? 5.699 7.384 -1.528 1.00 98.31 185 ALA A C 1
ATOM 1336 O O . ALA A 1 185 ? 6.374 7.373 -2.556 1.00 98.31 185 ALA A O 1
ATOM 1337 N N . THR A 1 186 ? 6.209 7.059 -0.344 1.00 96.94 186 THR A N 1
ATOM 1338 C CA . THR A 1 186 ? 7.614 6.665 -0.162 1.00 96.94 186 THR A CA 1
ATOM 1339 C C . THR A 1 186 ? 7.743 5.473 0.779 1.00 96.94 186 THR A C 1
ATOM 1341 O O . THR A 1 186 ? 6.899 5.264 1.651 1.00 96.94 186 THR A O 1
ATOM 1344 N N . LEU A 1 187 ? 8.781 4.652 0.600 1.00 96.62 187 LEU A N 1
ATOM 1345 C CA . LEU A 1 187 ? 9.108 3.509 1.464 1.00 96.62 187 LEU A CA 1
ATOM 1346 C C . LEU A 1 187 ? 7.897 2.596 1.728 1.00 96.62 187 LEU A C 1
ATOM 1348 O O . LEU A 1 187 ? 7.637 2.205 2.864 1.00 96.62 187 LEU A O 1
ATOM 1352 N N . SER A 1 188 ? 7.099 2.333 0.695 1.00 98.44 188 SER A N 1
ATOM 1353 C CA . SER A 1 188 ? 5.780 1.709 0.834 1.00 98.44 188 SER A CA 1
ATOM 1354 C C . SER A 1 188 ? 5.583 0.574 -0.164 1.00 98.44 188 SER A C 1
ATOM 1356 O O . SER A 1 188 ? 6.240 0.518 -1.203 1.00 98.44 188 SER A O 1
ATOM 1358 N N . LYS A 1 189 ? 4.644 -0.325 0.130 1.00 98.62 189 LYS A N 1
ATOM 1359 C CA . LYS A 1 189 ? 4.217 -1.377 -0.800 1.00 98.62 189 LYS A CA 1
ATOM 1360 C C . LYS A 1 189 ? 2.711 -1.354 -1.028 1.00 98.62 189 LYS A C 1
ATOM 1362 O O . LYS A 1 189 ? 1.943 -1.147 -0.089 1.00 98.62 189 LYS A O 1
ATOM 1367 N N . VAL A 1 190 ? 2.317 -1.590 -2.274 1.00 98.88 190 VAL A N 1
ATOM 1368 C CA . VAL A 1 190 ? 0.934 -1.639 -2.749 1.00 98.88 190 VAL A CA 1
ATOM 1369 C C . VAL A 1 190 ? 0.770 -2.897 -3.603 1.00 98.88 190 VAL A C 1
ATOM 1371 O O . VAL A 1 190 ? 1.303 -2.987 -4.705 1.00 98.88 190 VAL A O 1
ATOM 1374 N N . ILE A 1 191 ? 0.086 -3.907 -3.077 1.00 98.88 191 ILE A N 1
ATOM 1375 C CA . ILE A 1 191 ? -0.014 -5.235 -3.692 1.00 98.88 191 ILE A CA 1
ATOM 1376 C C . ILE A 1 191 ? -1.484 -5.601 -3.895 1.00 98.88 191 ILE A C 1
ATOM 1378 O O . ILE A 1 191 ? -2.322 -5.343 -3.038 1.00 98.88 191 ILE A O 1
ATOM 1382 N N . GLY A 1 192 ? -1.798 -6.208 -5.038 1.00 98.81 192 GLY A N 1
ATOM 1383 C CA . GLY A 1 192 ? -3.137 -6.671 -5.387 1.00 98.81 192 GLY A CA 1
ATOM 1384 C C . GLY A 1 192 ? -3.741 -5.864 -6.531 1.00 98.81 192 GLY A C 1
ATOM 1385 O O . GLY A 1 192 ? -3.045 -5.573 -7.508 1.00 98.81 192 GLY A O 1
ATOM 1386 N N . VAL A 1 193 ? -5.039 -5.555 -6.464 1.00 98.88 193 VAL A N 1
ATOM 1387 C CA . VAL A 1 193 ? -5.760 -4.932 -7.585 1.00 98.88 193 VAL A CA 1
ATOM 1388 C C . VAL A 1 193 ? -6.524 -3.679 -7.170 1.00 98.88 193 VAL A C 1
ATOM 1390 O O . VAL A 1 193 ? -7.343 -3.701 -6.252 1.00 98.88 193 VAL A O 1
ATOM 1393 N N . GLY A 1 194 ? -6.307 -2.589 -7.906 1.00 98.75 194 GLY A N 1
ATOM 1394 C CA . GLY A 1 194 ? -7.060 -1.344 -7.747 1.00 98.75 194 GLY A CA 1
ATOM 1395 C C . GLY A 1 194 ? -6.778 -0.609 -6.438 1.00 98.75 194 GLY A C 1
ATOM 1396 O O . GLY A 1 194 ? -7.595 0.210 -6.019 1.00 98.75 194 GLY A O 1
ATOM 1397 N N . ASN A 1 195 ? -5.667 -0.909 -5.762 1.00 98.94 195 ASN A N 1
ATOM 1398 C CA . ASN A 1 195 ? -5.318 -0.228 -4.523 1.00 98.94 195 ASN A CA 1
ATOM 1399 C C . ASN A 1 195 ? -4.720 1.151 -4.806 1.00 98.94 195 ASN A C 1
ATOM 1401 O O . ASN A 1 195 ? -4.039 1.368 -5.808 1.00 98.94 195 ASN A O 1
ATOM 1405 N N . THR A 1 196 ? -4.952 2.085 -3.893 1.00 98.94 196 THR A N 1
ATOM 1406 C CA . THR A 1 196 ? -4.507 3.471 -4.002 1.00 98.94 196 THR A CA 1
ATOM 1407 C C . THR A 1 196 ? -3.767 3.888 -2.736 1.00 98.94 196 THR A C 1
ATOM 1409 O O . THR A 1 196 ? -4.316 3.807 -1.643 1.00 98.94 196 THR A O 1
ATOM 1412 N N . LEU A 1 197 ? -2.542 4.389 -2.875 1.00 98.88 197 LEU A N 1
ATOM 1413 C CA . LEU A 1 197 ? -1.776 5.036 -1.813 1.00 98.88 197 LEU A CA 1
ATOM 1414 C C . LEU A 1 197 ? -1.407 6.451 -2.258 1.00 98.88 197 LEU A C 1
ATOM 1416 O O . LEU A 1 197 ? -0.573 6.623 -3.140 1.00 98.88 197 LEU A O 1
ATOM 1420 N N . LYS A 1 198 ? -2.026 7.469 -1.664 1.00 98.56 198 LYS A N 1
ATOM 1421 C CA . LYS A 1 198 ? -1.817 8.873 -2.034 1.00 98.56 198 LYS A CA 1
ATOM 1422 C C . LYS A 1 198 ? -1.296 9.690 -0.865 1.00 98.56 198 LYS A C 1
ATOM 1424 O O . LYS A 1 198 ? -1.725 9.490 0.266 1.00 98.56 198 LYS A O 1
ATOM 1429 N N . GLY A 1 199 ? -0.390 10.613 -1.124 1.00 98.31 199 GLY A N 1
ATOM 1430 C CA . GLY A 1 199 ? 0.007 11.676 -0.208 1.00 98.31 199 GLY A CA 1
ATOM 1431 C C . GLY A 1 199 ? -0.191 13.045 -0.851 1.00 98.31 199 GLY A C 1
ATOM 1432 O O . GLY A 1 199 ? -0.941 13.206 -1.815 1.00 98.31 199 GLY A O 1
ATOM 1433 N N . SER A 1 200 ? 0.547 14.023 -0.349 1.00 97.25 200 SER A N 1
ATOM 1434 C CA . SER A 1 200 ? 0.762 15.307 -1.012 1.00 97.25 200 SER A CA 1
ATOM 1435 C C . SER A 1 200 ? 2.219 15.737 -0.874 1.00 97.25 200 SER A C 1
ATOM 1437 O O . SER A 1 200 ? 2.957 15.182 -0.060 1.00 97.25 200 SER A O 1
ATOM 1439 N N . ALA A 1 201 ? 2.627 16.775 -1.606 1.00 94.69 201 ALA A N 1
ATOM 1440 C CA . ALA A 1 201 ? 3.982 17.325 -1.519 1.00 94.69 201 ALA A CA 1
ATOM 1441 C C . ALA A 1 201 ? 4.395 17.726 -0.087 1.00 94.69 201 ALA A C 1
ATOM 1443 O O . ALA A 1 201 ? 5.573 17.693 0.250 1.00 94.69 201 ALA A O 1
ATOM 1444 N N . GLN A 1 202 ? 3.437 18.108 0.764 1.00 94.81 202 GLN A N 1
ATOM 1445 C CA . GLN A 1 202 ? 3.677 18.496 2.158 1.00 94.81 202 GLN A CA 1
ATOM 1446 C C . GLN A 1 202 ? 3.397 17.362 3.152 1.00 94.81 202 GLN A C 1
ATOM 1448 O O . GLN A 1 202 ? 3.751 17.470 4.326 1.00 94.81 202 GLN A O 1
ATOM 1453 N N . ASN A 1 203 ? 2.730 16.294 2.717 1.00 95.69 203 ASN A N 1
ATOM 1454 C CA . ASN A 1 203 ? 2.364 15.178 3.573 1.00 95.69 203 ASN A CA 1
ATOM 1455 C C . ASN A 1 203 ? 2.369 13.871 2.781 1.00 95.69 203 ASN A C 1
ATOM 1457 O O . ASN A 1 203 ? 1.323 13.311 2.449 1.00 95.69 203 ASN A O 1
ATOM 1461 N N . GLU A 1 204 ? 3.571 13.405 2.465 1.00 97.00 204 GLU A N 1
ATOM 1462 C CA . GLU A 1 204 ? 3.762 12.121 1.804 1.00 97.00 204 GLU A CA 1
ATOM 1463 C C . GLU A 1 204 ? 3.156 10.976 2.620 1.00 97.00 204 GLU A C 1
ATOM 1465 O O . GLU A 1 204 ? 3.220 10.951 3.859 1.00 97.00 204 GLU A O 1
ATOM 1470 N N . SER A 1 205 ? 2.629 9.988 1.902 1.00 98.56 205 SER A N 1
ATOM 1471 C CA . SER A 1 205 ? 2.248 8.715 2.495 1.00 98.56 205 SER A CA 1
ATOM 1472 C C . SER A 1 205 ? 3.471 7.808 2.589 1.00 98.56 205 SER A C 1
ATOM 1474 O O . SER A 1 205 ? 3.939 7.289 1.578 1.00 98.56 205 SER A O 1
ATOM 1476 N N . THR A 1 206 ? 3.996 7.597 3.797 1.00 97.88 206 THR A N 1
ATOM 1477 C CA . THR A 1 206 ? 5.276 6.895 3.988 1.00 97.88 206 THR A CA 1
ATOM 1478 C C . THR A 1 206 ? 5.187 5.682 4.912 1.00 97.88 206 THR A C 1
ATOM 1480 O O . THR A 1 206 ? 4.404 5.675 5.863 1.00 97.88 206 THR A O 1
ATOM 1483 N N . LEU A 1 207 ? 6.011 4.661 4.662 1.00 97.94 207 LEU A N 1
ATOM 1484 C CA . LEU A 1 207 ? 6.096 3.444 5.484 1.00 97.94 207 LEU A CA 1
ATOM 1485 C C . LEU A 1 207 ? 4.776 2.657 5.554 1.00 97.94 207 LEU A C 1
ATOM 1487 O O . LEU A 1 207 ? 4.407 2.151 6.614 1.00 97.94 207 LEU A O 1
ATOM 1491 N N . ASN A 1 208 ? 4.042 2.565 4.444 1.00 98.81 208 ASN A N 1
ATOM 1492 C CA . ASN A 1 208 ? 2.741 1.897 4.407 1.00 98.81 208 ASN A CA 1
ATOM 1493 C C . ASN A 1 208 ? 2.794 0.540 3.700 1.00 98.81 208 ASN A C 1
ATOM 1495 O O . ASN A 1 208 ? 3.552 0.324 2.751 1.00 98.81 208 ASN A O 1
ATOM 1499 N N . MET A 1 209 ? 1.919 -0.360 4.138 1.00 98.88 209 MET A N 1
ATOM 1500 C CA . MET A 1 209 ? 1.607 -1.615 3.467 1.00 98.88 209 MET A CA 1
ATOM 1501 C C . MET A 1 209 ? 0.131 -1.599 3.090 1.00 98.88 209 MET A C 1
ATOM 1503 O O . MET A 1 209 ? -0.717 -1.536 3.973 1.00 98.88 209 MET A O 1
ATOM 1507 N N . ILE A 1 210 ? -0.167 -1.695 1.798 1.00 98.88 210 ILE A N 1
ATOM 1508 C CA . ILE A 1 210 ? -1.522 -1.925 1.299 1.00 98.88 210 ILE A CA 1
ATOM 1509 C C . ILE A 1 210 ? -1.532 -3.229 0.505 1.00 98.88 210 ILE A C 1
ATOM 1511 O O . ILE A 1 210 ? -0.734 -3.389 -0.417 1.00 98.88 210 ILE A O 1
ATOM 1515 N N . ASP A 1 211 ? -2.420 -4.148 0.872 1.00 98.88 211 ASP A N 1
ATOM 1516 C CA . ASP A 1 211 ? -2.554 -5.466 0.254 1.00 98.88 211 ASP A CA 1
ATOM 1517 C C . ASP A 1 211 ? -4.034 -5.839 0.048 1.00 98.88 211 ASP A C 1
ATOM 1519 O O . ASP A 1 211 ? -4.856 -5.681 0.953 1.00 98.88 211 ASP A O 1
ATOM 1523 N N . GLY A 1 212 ? -4.379 -6.343 -1.136 1.00 98.81 212 GLY A N 1
ATOM 1524 C CA . GLY A 1 212 ? -5.707 -6.865 -1.458 1.00 98.81 212 GLY A CA 1
ATOM 1525 C C . GLY A 1 212 ? -6.411 -6.097 -2.576 1.00 98.81 212 GLY A C 1
ATOM 1526 O O . GLY A 1 212 ? -5.831 -5.876 -3.640 1.00 98.81 212 GLY A O 1
ATOM 1527 N N . PHE A 1 213 ? -7.682 -5.741 -2.385 1.00 98.88 213 PHE A N 1
ATOM 1528 C CA . PHE A 1 213 ? -8.532 -5.202 -3.452 1.00 98.88 213 PHE A CA 1
ATOM 1529 C C . PHE A 1 213 ? -9.168 -3.861 -3.089 1.00 98.88 213 PHE A C 1
ATOM 1531 O O . PHE A 1 213 ? -9.887 -3.756 -2.100 1.00 98.88 213 PHE A O 1
ATOM 1538 N N . LYS A 1 214 ? -8.980 -2.844 -3.940 1.00 98.81 214 LYS A N 1
ATOM 1539 C CA . LYS A 1 214 ? -9.620 -1.521 -3.797 1.00 98.81 214 LYS A CA 1
ATOM 1540 C C . LYS A 1 214 ? -9.418 -0.853 -2.430 1.00 98.81 214 LYS A C 1
ATOM 1542 O O . LYS A 1 214 ? -10.265 -0.085 -1.979 1.00 98.81 214 LYS A O 1
ATOM 1547 N N . ASN A 1 215 ? -8.297 -1.108 -1.768 1.00 98.94 215 ASN A N 1
ATOM 1548 C CA . ASN A 1 215 ? -7.959 -0.382 -0.552 1.00 98.94 215 ASN A CA 1
ATOM 1549 C C . ASN A 1 215 ? -7.407 1.004 -0.897 1.00 98.94 215 ASN A C 1
ATOM 1551 O O . ASN A 1 215 ? -6.653 1.160 -1.859 1.00 98.94 215 ASN A O 1
ATOM 1555 N N . THR A 1 216 ? -7.741 2.003 -0.089 1.00 98.94 216 THR A N 1
ATOM 1556 C CA . THR A 1 216 ? -7.312 3.391 -0.263 1.00 98.94 216 THR A CA 1
ATOM 1557 C C . THR A 1 216 ? -6.637 3.911 1.002 1.00 98.94 216 THR A C 1
ATOM 1559 O O . THR A 1 216 ? -7.238 3.975 2.068 1.00 98.94 216 THR A O 1
ATOM 1562 N N . GLY A 1 217 ? -5.388 4.343 0.884 1.00 98.88 217 GLY A N 1
ATOM 1563 C CA . GLY A 1 217 ? -4.678 5.113 1.898 1.00 98.88 217 GLY A CA 1
ATOM 1564 C C . GLY A 1 217 ? -4.414 6.526 1.395 1.00 98.88 217 GLY A C 1
ATOM 1565 O O . GLY A 1 217 ? -3.849 6.687 0.317 1.00 98.88 217 GLY A O 1
ATOM 1566 N N . THR A 1 218 ? -4.797 7.550 2.156 1.00 98.88 218 THR A N 1
ATOM 1567 C CA . THR A 1 218 ? -4.528 8.956 1.817 1.00 98.88 218 THR A CA 1
ATOM 1568 C C . THR A 1 218 ? -3.887 9.682 2.990 1.00 98.88 218 THR A C 1
ATOM 1570 O O . THR A 1 218 ? -4.479 9.754 4.067 1.00 98.88 218 THR A O 1
ATOM 1573 N N . ASN A 1 219 ? -2.709 10.272 2.779 1.00 98.62 219 ASN A N 1
ATOM 1574 C CA . ASN A 1 219 ? -1.932 10.989 3.793 1.00 98.62 219 ASN A CA 1
ATOM 1575 C C . ASN A 1 219 ? -1.672 10.136 5.050 1.00 98.62 219 ASN A C 1
ATOM 1577 O O . ASN A 1 219 ? -1.887 10.597 6.175 1.00 98.62 219 ASN A O 1
ATOM 1581 N N . ILE A 1 220 ? -1.276 8.876 4.855 1.00 98.81 220 ILE A N 1
ATOM 1582 C CA . ILE A 1 220 ? -1.095 7.897 5.931 1.00 98.81 220 ILE A CA 1
ATOM 1583 C C . ILE A 1 220 ? 0.374 7.578 6.184 1.00 98.81 220 ILE A C 1
ATOM 1585 O O . ILE A 1 220 ? 1.199 7.598 5.270 1.00 98.81 220 ILE A O 1
ATOM 1589 N N . LYS A 1 221 ? 0.709 7.265 7.437 1.00 98.69 221 LYS A N 1
ATOM 1590 C CA . LYS A 1 221 ? 2.075 6.881 7.824 1.00 98.69 221 LYS A CA 1
ATOM 1591 C C . LYS A 1 221 ? 2.073 5.610 8.652 1.00 98.69 221 LYS A C 1
ATOM 1593 O O . LYS A 1 221 ? 1.188 5.440 9.492 1.00 98.69 221 LYS A O 1
ATOM 1598 N N . ASN A 1 222 ? 3.052 4.731 8.452 1.00 98.69 222 ASN A N 1
ATOM 1599 C CA . ASN A 1 222 ? 3.216 3.521 9.270 1.00 98.69 222 ASN A CA 1
ATOM 1600 C C . ASN A 1 222 ? 1.928 2.682 9.369 1.00 98.69 222 ASN A C 1
ATOM 1602 O O . ASN A 1 222 ? 1.600 2.165 10.434 1.00 98.69 222 ASN A O 1
ATOM 1606 N N . THR A 1 223 ? 1.143 2.618 8.293 1.00 98.81 223 THR A N 1
ATOM 1607 C CA . THR A 1 223 ? -0.181 1.992 8.309 1.00 98.81 223 THR A CA 1
ATOM 1608 C C . THR A 1 223 ? -0.188 0.723 7.466 1.00 98.81 223 THR A C 1
ATOM 1610 O O . THR A 1 223 ? 0.307 0.702 6.339 1.00 98.81 223 THR A O 1
ATOM 1613 N N . THR A 1 224 ? -0.760 -0.340 8.028 1.00 98.94 224 THR A N 1
ATOM 1614 C CA . THR A 1 224 ? -1.006 -1.613 7.346 1.00 98.94 224 THR A CA 1
ATOM 1615 C C . THR A 1 224 ? -2.490 -1.729 7.032 1.00 98.94 224 THR A C 1
ATOM 1617 O O . THR A 1 224 ? -3.312 -1.632 7.940 1.00 98.94 224 THR A O 1
ATOM 1620 N N . ILE A 1 225 ? -2.822 -1.941 5.761 1.00 98.94 225 ILE A N 1
ATOM 1621 C CA . ILE A 1 225 ? -4.177 -2.170 5.260 1.00 98.94 225 ILE A CA 1
ATOM 1622 C C . ILE A 1 225 ? -4.165 -3.485 4.484 1.00 98.94 225 ILE A C 1
ATOM 1624 O O . ILE A 1 225 ? -3.424 -3.615 3.511 1.00 98.94 225 ILE A O 1
ATOM 1628 N N . VAL A 1 226 ? -4.971 -4.451 4.912 1.00 98.94 226 VAL A N 1
ATOM 1629 C CA . VAL A 1 226 ? -5.107 -5.756 4.258 1.00 98.94 226 VAL A CA 1
ATOM 1630 C C . VAL A 1 226 ? -6.581 -6.108 4.112 1.00 98.94 226 VAL A C 1
ATOM 1632 O O . VAL A 1 226 ? -7.338 -5.979 5.070 1.00 98.94 226 VAL A O 1
ATOM 1635 N N . GLY A 1 227 ? -6.971 -6.609 2.942 1.00 98.75 227 GLY A N 1
ATOM 1636 C CA . GLY A 1 227 ? -8.330 -7.078 2.657 1.00 98.75 227 GLY A CA 1
ATOM 1637 C C . GLY A 1 227 ? -8.964 -6.273 1.533 1.00 98.75 227 GLY A C 1
ATOM 1638 O O . GLY A 1 227 ? -8.299 -6.040 0.518 1.00 98.75 227 GLY A O 1
ATOM 1639 N N . SER A 1 228 ? -10.228 -5.874 1.663 1.00 98.75 228 SER A N 1
ATOM 1640 C CA . SER A 1 228 ? -10.932 -5.207 0.568 1.00 98.75 228 SER A CA 1
ATOM 1641 C C . SER A 1 228 ? -11.727 -3.966 0.954 1.00 98.75 228 SER A C 1
ATOM 1643 O O . SER A 1 228 ? -12.338 -3.877 2.015 1.00 98.75 228 SER A O 1
ATOM 1645 N N . GLU A 1 229 ? -11.730 -2.988 0.048 1.00 98.75 229 GLU A N 1
ATOM 1646 C CA . GLU A 1 229 ? -12.574 -1.790 0.148 1.00 98.75 229 GLU A CA 1
ATOM 1647 C C . GLU A 1 229 ? -12.366 -0.994 1.451 1.00 98.75 229 GLU A C 1
ATOM 1649 O O . GLU A 1 229 ? -13.271 -0.318 1.936 1.00 98.75 229 GLU A O 1
ATOM 1654 N N . ASN A 1 230 ? -11.168 -1.062 2.037 1.00 98.88 230 ASN A N 1
ATOM 1655 C CA . ASN A 1 230 ? -10.834 -0.264 3.209 1.00 98.88 230 ASN A CA 1
ATOM 1656 C C . ASN A 1 230 ? -10.322 1.115 2.807 1.00 98.88 230 ASN A C 1
ATOM 1658 O O . ASN A 1 230 ? -9.566 1.251 1.847 1.00 98.88 230 ASN A O 1
ATOM 1662 N N . THR A 1 231 ? -10.643 2.126 3.605 1.00 98.88 231 THR A N 1
ATOM 1663 C CA . THR A 1 231 ? -10.167 3.497 3.426 1.00 98.88 231 THR A CA 1
ATOM 1664 C C . THR A 1 231 ? -9.520 4.012 4.710 1.00 98.88 231 THR A C 1
ATOM 1666 O O . THR A 1 231 ? -10.118 3.955 5.780 1.00 98.88 231 THR A O 1
ATOM 1669 N N . VAL A 1 232 ? -8.308 4.563 4.627 1.00 98.88 232 VAL A N 1
ATOM 1670 C CA . VAL A 1 232 ? -7.653 5.269 5.741 1.00 98.88 232 VAL A CA 1
ATOM 1671 C C . VAL A 1 232 ? -7.211 6.651 5.273 1.00 98.88 232 VAL A C 1
ATOM 1673 O O . VAL A 1 232 ? -6.449 6.783 4.317 1.00 98.88 232 VAL A O 1
ATOM 1676 N N . GLU A 1 233 ? -7.665 7.690 5.967 1.00 98.69 233 GLU A N 1
ATOM 1677 C CA . GLU A 1 233 ? -7.414 9.091 5.637 1.00 98.69 233 GLU A CA 1
ATOM 1678 C C . GLU A 1 233 ? -6.773 9.830 6.815 1.00 98.69 233 GLU A C 1
ATOM 1680 O O . GLU A 1 233 ? -7.346 9.904 7.906 1.00 98.69 233 GLU A O 1
ATOM 1685 N N . ASN A 1 234 ? -5.632 10.480 6.570 1.00 98.25 234 ASN A N 1
ATOM 1686 C CA . ASN A 1 234 ? -4.945 11.359 7.523 1.00 98.25 234 ASN A CA 1
ATOM 1687 C C . ASN A 1 234 ? -4.644 10.676 8.873 1.00 98.25 234 ASN A C 1
ATOM 1689 O O . ASN A 1 234 ? -4.823 11.281 9.930 1.00 98.25 234 ASN A O 1
ATOM 1693 N N . GLY A 1 235 ? -4.250 9.403 8.830 1.00 97.50 235 GLY A N 1
ATOM 1694 C CA . GLY A 1 235 ? -4.020 8.559 10.001 1.00 97.50 235 GLY A CA 1
ATOM 1695 C C . GLY A 1 235 ? -2.599 8.013 10.074 1.00 97.50 235 GLY A C 1
ATOM 1696 O O . GLY A 1 235 ? -1.854 8.041 9.094 1.00 97.50 235 GLY A O 1
ATOM 1697 N N . SER A 1 236 ? -2.207 7.499 11.236 1.00 98.56 236 SER A N 1
ATOM 1698 C CA . SER A 1 236 ? -0.870 6.927 11.408 1.00 98.56 236 SER A CA 1
ATOM 1699 C C . SER A 1 236 ? -0.836 5.731 12.346 1.00 98.56 236 SER A C 1
ATOM 1701 O O . SER A 1 236 ? -1.596 5.677 13.307 1.00 98.56 236 SER A O 1
ATOM 1703 N N . SER A 1 237 ? 0.107 4.816 12.134 1.00 98.69 237 SER A N 1
ATOM 1704 C CA . SER A 1 237 ? 0.344 3.689 13.048 1.00 98.69 237 SER A CA 1
ATOM 1705 C C . SER A 1 237 ? -0.892 2.799 13.237 1.00 98.69 237 SER A C 1
ATOM 1707 O O . SER A 1 237 ? -1.174 2.356 14.348 1.00 98.69 237 SER A O 1
ATOM 1709 N N . ASN A 1 238 ? -1.666 2.581 12.169 1.00 98.81 238 ASN A N 1
ATOM 1710 C CA . ASN A 1 238 ? -2.857 1.734 12.209 1.00 98.81 238 ASN A CA 1
ATOM 1711 C C . ASN A 1 238 ? -2.577 0.347 11.623 1.00 98.81 238 ASN A C 1
ATOM 1713 O O . ASN A 1 238 ? -1.841 0.209 10.643 1.00 98.81 238 ASN A O 1
ATOM 1717 N N . ILE A 1 239 ? -3.231 -0.667 12.182 1.00 98.94 239 ILE A N 1
ATOM 1718 C CA . ILE A 1 239 ? -3.344 -2.006 11.604 1.00 98.94 239 ILE A CA 1
ATOM 1719 C C . ILE A 1 239 ? -4.815 -2.227 11.282 1.00 98.94 239 ILE A C 1
ATOM 1721 O O . ILE A 1 239 ? -5.649 -2.290 12.184 1.00 98.94 239 ILE A O 1
ATOM 1725 N N . LEU A 1 240 ? -5.121 -2.340 9.997 1.00 98.81 240 LEU A N 1
ATOM 1726 C CA . LEU A 1 240 ? -6.459 -2.570 9.489 1.00 98.81 240 LEU A CA 1
ATOM 1727 C C . LEU A 1 240 ? -6.464 -3.831 8.628 1.00 98.81 240 LEU A C 1
ATOM 1729 O O . LEU A 1 240 ? -5.809 -3.879 7.589 1.00 98.81 240 LEU A O 1
ATOM 1733 N N . ILE A 1 241 ? -7.182 -4.856 9.079 1.00 98.88 241 ILE A N 1
ATOM 1734 C CA . ILE A 1 241 ? -7.285 -6.145 8.394 1.00 98.88 241 ILE A CA 1
ATOM 1735 C C . ILE A 1 241 ? -8.756 -6.547 8.307 1.00 98.88 241 ILE A C 1
ATOM 1737 O O . ILE A 1 241 ? -9.410 -6.759 9.326 1.00 98.88 241 ILE A O 1
ATOM 1741 N N . GLY A 1 242 ? -9.261 -6.709 7.092 1.00 98.56 242 GLY A N 1
ATOM 1742 C CA . GLY A 1 242 ? -10.641 -7.095 6.825 1.00 98.56 242 GLY A CA 1
ATOM 1743 C C . GLY A 1 242 ? -11.243 -6.226 5.739 1.00 98.56 242 GLY A C 1
ATOM 1744 O O . GLY A 1 242 ? -10.531 -5.845 4.818 1.00 98.56 242 GLY A O 1
ATOM 1745 N N . ASP A 1 243 ? -12.535 -5.924 5.829 1.00 98.50 243 ASP A N 1
ATOM 1746 C CA . ASP A 1 243 ? -13.255 -5.330 4.703 1.00 98.50 243 ASP A CA 1
ATOM 1747 C C . ASP A 1 243 ? -14.150 -4.169 5.118 1.00 98.50 243 ASP A C 1
ATOM 1749 O O . ASP A 1 243 ? -14.800 -4.235 6.166 1.00 98.50 243 ASP A O 1
ATOM 1753 N N . LYS A 1 244 ? -14.236 -3.162 4.237 1.00 98.62 244 LYS A N 1
ATOM 1754 C CA . LYS A 1 244 ? -15.187 -2.039 4.309 1.00 98.62 244 LYS A CA 1
ATOM 1755 C C . LYS A 1 244 ? -15.062 -1.169 5.566 1.00 98.62 244 LYS A C 1
ATOM 1757 O O . LYS A 1 244 ? -16.040 -0.593 6.046 1.00 98.62 244 LYS A O 1
ATOM 1762 N N . HIS A 1 245 ? -13.854 -1.001 6.094 1.00 98.69 245 HIS A N 1
ATOM 1763 C CA . HIS A 1 245 ? -13.609 -0.013 7.149 1.00 98.69 245 HIS A CA 1
ATOM 1764 C C . HIS A 1 245 ? -13.196 1.332 6.578 1.00 98.69 245 HIS A C 1
ATOM 1766 O O . HIS A 1 245 ? -12.419 1.402 5.627 1.00 98.69 245 HIS A O 1
ATOM 1772 N N . LYS A 1 246 ? -13.627 2.411 7.231 1.00 98.69 246 LYS A N 1
ATOM 1773 C CA . LYS A 1 246 ? -13.172 3.769 6.941 1.00 98.69 246 LYS A CA 1
ATOM 1774 C C . LYS A 1 246 ? -12.608 4.431 8.186 1.00 98.69 246 LYS A C 1
ATOM 1776 O O . LYS A 1 246 ? -13.317 4.650 9.159 1.00 98.69 246 LYS A O 1
ATOM 1781 N N . LEU A 1 247 ? -11.331 4.776 8.169 1.00 98.75 247 LEU A N 1
ATOM 1782 C CA . LEU A 1 247 ? -10.646 5.425 9.282 1.00 98.75 247 LEU A CA 1
ATOM 1783 C C . LEU A 1 247 ? -10.323 6.859 8.886 1.00 98.75 247 LEU A C 1
ATOM 1785 O O . LEU A 1 247 ? -9.563 7.082 7.945 1.00 98.75 247 LEU A O 1
ATOM 1789 N N . LYS A 1 248 ? -10.848 7.835 9.625 1.00 98.62 248 LYS A N 1
ATOM 1790 C CA . LYS A 1 248 ? -10.621 9.256 9.344 1.00 98.62 248 LYS A CA 1
ATOM 1791 C C . LYS A 1 248 ? -9.972 9.944 10.532 1.00 98.62 248 LYS A C 1
ATOM 1793 O O . LYS A 1 248 ? -10.589 10.075 11.585 1.00 98.62 248 LYS A O 1
ATOM 1798 N N . LYS A 1 249 ? -8.736 10.424 10.348 1.00 98.50 249 LYS A N 1
ATOM 1799 C CA . LYS A 1 249 ? -7.914 11.040 11.410 1.00 98.50 249 LYS A CA 1
ATOM 1800 C C . LYS A 1 249 ? -7.705 10.118 12.619 1.00 98.50 249 LYS A C 1
ATOM 1802 O O . LYS A 1 249 ? -7.629 10.577 13.756 1.00 98.50 249 LYS A O 1
ATOM 1807 N N . VAL A 1 250 ? -7.628 8.817 12.357 1.00 98.69 250 VAL A N 1
ATOM 1808 C CA . VAL A 1 250 ? -7.415 7.773 13.363 1.00 98.69 250 VAL A CA 1
ATOM 1809 C C . VAL A 1 250 ? -5.940 7.409 13.396 1.00 98.69 250 VAL A C 1
ATOM 1811 O O . VAL A 1 250 ? -5.326 7.228 12.344 1.00 98.69 250 VAL A O 1
ATOM 1814 N N . SER A 1 251 ? -5.393 7.252 14.596 1.00 98.56 251 SER A N 1
ATOM 1815 C CA . SER A 1 251 ? -4.033 6.757 14.795 1.00 98.56 251 SER A CA 1
ATOM 1816 C C . SER A 1 251 ? -3.966 5.684 15.879 1.00 98.56 251 SER A C 1
ATOM 1818 O O . SER A 1 251 ? -4.874 5.572 16.708 1.00 98.56 251 SER A O 1
ATOM 1820 N N . ASN A 1 252 ? -2.870 4.922 15.885 1.00 98.75 252 ASN A N 1
ATOM 1821 C CA . ASN A 1 252 ? -2.527 3.924 16.909 1.00 98.75 252 ASN A CA 1
ATOM 1822 C C . ASN A 1 252 ? -3.621 2.868 17.130 1.00 98.75 252 ASN A C 1
ATOM 1824 O O . ASN A 1 252 ? -3.891 2.474 18.264 1.00 98.75 252 ASN A O 1
ATOM 1828 N N . SER A 1 253 ? -4.317 2.476 16.066 1.00 98.81 253 SER A N 1
ATOM 1829 C CA . SER A 1 253 ? -5.518 1.648 16.174 1.00 98.81 253 SER A CA 1
ATOM 1830 C C . SER A 1 253 ? -5.350 0.285 15.516 1.00 98.81 253 SER A C 1
ATOM 1832 O O . SER A 1 253 ? -4.655 0.147 14.510 1.00 98.81 253 SER A O 1
ATOM 1834 N N . VAL A 1 254 ? -6.021 -0.717 16.079 1.00 98.88 254 VAL A N 1
ATOM 1835 C CA . VAL A 1 254 ? -6.053 -2.098 15.590 1.00 98.88 254 VAL A CA 1
ATOM 1836 C C . VAL A 1 254 ? -7.498 -2.463 15.267 1.00 98.88 254 VAL A C 1
ATOM 1838 O O . VAL A 1 254 ? -8.348 -2.494 16.156 1.00 98.88 254 VAL A O 1
ATOM 1841 N N . ILE A 1 255 ? -7.785 -2.732 13.997 1.00 98.81 255 ILE A N 1
ATOM 1842 C CA . ILE A 1 255 ? -9.120 -3.091 13.514 1.00 98.81 255 ILE A CA 1
ATOM 1843 C C . ILE A 1 255 ? -9.022 -4.369 12.685 1.00 98.81 255 ILE A C 1
ATOM 1845 O O . ILE A 1 255 ? -8.390 -4.381 11.631 1.00 98.81 255 ILE A O 1
ATOM 1849 N N . LEU A 1 256 ? -9.636 -5.442 13.181 1.00 98.81 256 LEU A N 1
ATOM 1850 C CA . LEU A 1 256 ? -9.638 -6.774 12.580 1.00 98.81 256 LEU A CA 1
ATOM 1851 C C . LEU A 1 256 ? -11.079 -7.271 12.403 1.00 98.81 256 LEU A C 1
ATOM 1853 O O . LEU A 1 256 ? -11.787 -7.507 13.382 1.00 98.81 256 LEU A O 1
ATOM 1857 N N . GLY A 1 257 ? -11.504 -7.501 11.166 1.00 98.44 257 GLY A N 1
ATOM 1858 C CA . GLY A 1 257 ? -12.827 -8.042 10.843 1.00 98.44 257 GLY A CA 1
ATOM 1859 C C . GLY A 1 257 ? -13.463 -7.347 9.648 1.00 98.44 257 GLY A C 1
ATOM 1860 O O . GLY A 1 257 ? -12.941 -6.363 9.143 1.00 98.44 257 GLY A O 1
ATOM 1861 N N . SER A 1 258 ? -14.600 -7.850 9.186 1.00 97.94 258 SER A N 1
ATOM 1862 C CA . SER A 1 258 ? -15.346 -7.271 8.065 1.00 97.94 258 SER A CA 1
ATOM 1863 C C . SER A 1 258 ? -16.620 -6.584 8.537 1.00 97.94 258 SER A C 1
ATOM 1865 O O . SER A 1 258 ? -17.132 -6.875 9.622 1.00 97.94 258 SER A O 1
ATOM 1867 N N . THR A 1 259 ? -17.173 -5.710 7.707 1.00 97.88 259 THR A N 1
ATOM 1868 C CA . THR A 1 259 ? -18.491 -5.120 7.947 1.00 97.88 259 THR A CA 1
ATOM 1869 C C . THR A 1 259 ? -19.407 -5.338 6.749 1.00 97.88 259 THR A C 1
ATOM 1871 O O . THR A 1 259 ? -18.955 -5.484 5.614 1.00 97.88 259 THR A O 1
ATOM 1874 N N . GLU A 1 260 ? -20.717 -5.413 6.979 1.00 96.75 260 GLU A N 1
ATOM 1875 C CA . GLU A 1 260 ? -21.683 -5.550 5.874 1.00 96.75 260 GLU A CA 1
ATOM 1876 C C . GLU A 1 260 ? -21.689 -4.293 4.986 1.00 96.75 260 GLU A C 1
ATOM 1878 O O . GLU A 1 260 ? -21.719 -4.380 3.753 1.00 96.75 260 GLU A O 1
ATOM 1883 N N . GLN A 1 261 ? -21.593 -3.131 5.638 1.00 96.12 261 GLN A N 1
ATOM 1884 C CA . GLN A 1 261 ? -21.551 -1.793 5.052 1.00 96.12 261 GLN A CA 1
ATOM 1885 C C . GLN A 1 261 ? -20.327 -1.021 5.544 1.00 96.12 261 GLN A C 1
ATOM 1887 O O . GLN A 1 261 ? -19.786 -1.346 6.604 1.00 96.12 261 GLN A O 1
ATOM 1892 N N . GLU A 1 262 ? -19.924 0.018 4.804 1.00 97.38 262 GLU A N 1
ATOM 1893 C CA . GLU A 1 262 ? -18.805 0.881 5.203 1.00 97.38 262 GLU A CA 1
ATOM 1894 C C . GLU A 1 262 ? -18.994 1.382 6.644 1.00 97.38 262 GLU A C 1
ATOM 1896 O O . GLU A 1 262 ? -20.003 2.013 6.965 1.00 97.38 262 GLU A O 1
ATOM 1901 N N . THR A 1 263 ? -18.036 1.082 7.523 1.00 96.88 263 THR A N 1
ATOM 1902 C CA . THR A 1 263 ? -18.077 1.509 8.928 1.00 96.88 263 THR A CA 1
ATOM 1903 C C . THR A 1 263 ? -16.987 2.531 9.203 1.00 96.88 263 THR A C 1
ATOM 1905 O O . THR A 1 263 ? -15.796 2.229 9.122 1.00 96.88 263 THR A O 1
ATOM 1908 N N . GLU A 1 264 ? -17.398 3.751 9.558 1.00 98.06 264 GLU A N 1
ATOM 1909 C CA . GLU A 1 264 ? -16.474 4.838 9.872 1.00 98.06 264 GLU A CA 1
ATOM 1910 C C . GLU A 1 264 ? -16.018 4.807 11.342 1.00 98.06 264 GLU A C 1
ATOM 1912 O O . GLU A 1 264 ? -16.827 4.762 12.272 1.00 98.06 264 GLU A O 1
ATOM 1917 N N . THR A 1 265 ? -14.703 4.891 11.543 1.00 98.38 265 THR A N 1
ATOM 1918 C CA . THR A 1 265 ? -14.035 5.133 12.825 1.00 98.38 265 THR A CA 1
ATOM 1919 C C . THR A 1 265 ? -13.341 6.493 12.770 1.00 98.38 265 THR A C 1
ATOM 1921 O O . THR A 1 265 ? -12.566 6.774 11.854 1.00 98.38 265 THR A O 1
ATOM 1924 N N . THR A 1 266 ? -13.606 7.341 13.764 1.00 98.25 266 THR A N 1
ATOM 1925 C CA . THR A 1 266 ? -13.084 8.722 13.851 1.00 98.25 266 THR A CA 1
ATOM 1926 C C . THR A 1 266 ? -12.318 9.002 15.144 1.00 98.25 266 THR A C 1
ATOM 1928 O O . THR A 1 266 ? -11.893 10.130 15.395 1.00 98.25 266 THR A O 1
ATOM 1931 N N . VAL A 1 267 ? -12.142 7.982 15.984 1.00 98.38 267 VAL A N 1
ATOM 1932 C CA . VAL A 1 267 ? -11.433 8.067 17.262 1.00 98.38 267 VAL A CA 1
ATOM 1933 C C . VAL A 1 267 ? -10.194 7.176 17.234 1.00 98.38 267 VAL A C 1
ATOM 1935 O O . VAL A 1 267 ? -10.218 6.094 16.659 1.00 98.38 267 VAL A O 1
ATOM 1938 N N . SER A 1 268 ? -9.112 7.656 17.842 1.00 98.56 268 SER A N 1
ATOM 1939 C CA . SER A 1 268 ? -7.821 6.960 17.908 1.00 98.56 268 SER A CA 1
ATOM 1940 C C . SER A 1 268 ? -7.722 5.993 19.086 1.00 98.56 268 SER A C 1
ATOM 1942 O O . SER A 1 268 ? -8.585 5.964 19.972 1.00 98.56 268 SER A O 1
ATOM 1944 N N . ASP A 1 269 ? -6.610 5.259 19.118 1.00 98.56 269 ASP A N 1
ATOM 1945 C CA . ASP A 1 269 ? -6.248 4.317 20.176 1.00 98.56 269 ASP A CA 1
ATOM 1946 C C . ASP A 1 269 ? -7.306 3.210 20.355 1.00 98.56 269 ASP A C 1
ATOM 1948 O O . ASP A 1 269 ? -7.60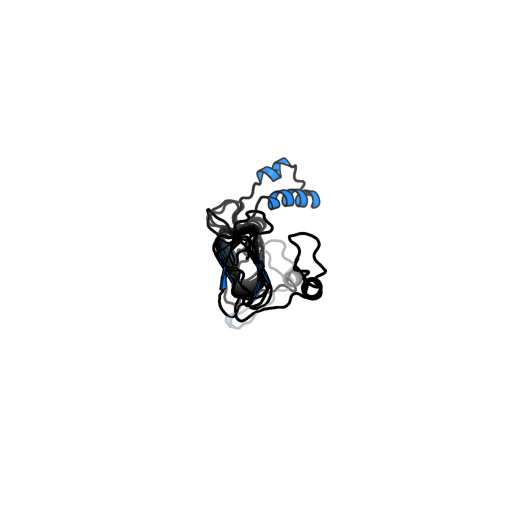2 2.799 21.475 1.00 98.56 269 ASP A O 1
ATOM 1952 N N . VAL A 1 270 ? -7.943 2.767 19.263 1.00 98.44 270 VAL A N 1
ATOM 1953 C CA . VAL A 1 270 ? -9.016 1.765 19.331 1.00 98.44 270 VAL A CA 1
ATOM 1954 C C . VAL A 1 270 ? -8.509 0.353 19.097 1.00 98.44 270 VAL A C 1
ATOM 1956 O O . VAL A 1 270 ? -7.583 0.126 18.318 1.00 98.44 270 VAL A O 1
ATOM 1959 N N . VAL A 1 271 ? -9.195 -0.610 19.711 1.00 98.88 271 VAL A N 1
ATOM 1960 C CA . VAL A 1 271 ? -9.088 -2.029 19.361 1.00 98.88 271 VAL A CA 1
ATOM 1961 C C . VAL A 1 271 ? -10.480 -2.537 18.997 1.00 98.88 271 VAL A C 1
ATOM 1963 O O . VAL A 1 271 ? -11.352 -2.627 19.859 1.00 98.88 271 VAL A O 1
ATOM 1966 N N . SER A 1 272 ? -10.707 -2.860 17.726 1.00 98.62 272 SER A N 1
ATOM 1967 C CA . SER A 1 272 ? -11.963 -3.439 17.238 1.00 98.62 272 SER A CA 1
ATOM 1968 C C . SER A 1 272 ? -11.682 -4.789 16.594 1.00 98.62 272 SER A C 1
ATOM 1970 O O . SER A 1 272 ? -10.953 -4.860 15.610 1.00 98.62 272 SER A O 1
ATOM 1972 N N . ILE A 1 273 ? -12.221 -5.869 17.155 1.00 98.75 273 ILE A N 1
ATOM 1973 C CA . ILE A 1 273 ? -11.986 -7.226 16.653 1.00 98.75 273 ILE A CA 1
ATOM 1974 C C . ILE A 1 273 ? -13.324 -7.947 16.517 1.00 98.75 273 ILE A C 1
ATOM 1976 O O . ILE A 1 273 ? -13.909 -8.365 17.515 1.00 98.75 273 ILE A O 1
ATOM 1980 N N . GLY A 1 274 ? -13.802 -8.127 15.288 1.00 98.50 274 GLY A N 1
ATOM 1981 C CA . GLY A 1 274 ? -15.027 -8.867 14.987 1.00 98.50 274 GLY A CA 1
ATOM 1982 C C . GLY A 1 274 ? -15.825 -8.302 13.814 1.00 98.50 274 GLY A C 1
ATOM 1983 O O . GLY A 1 274 ? -15.656 -7.155 13.409 1.00 98.50 274 GLY A O 1
ATOM 1984 N N . HIS A 1 275 ? -16.737 -9.121 13.288 1.00 98.56 275 HIS A N 1
ATOM 1985 C CA . HIS A 1 275 ? -17.659 -8.702 12.237 1.00 98.56 275 HIS A CA 1
ATOM 1986 C C . HIS A 1 275 ? -18.640 -7.637 12.759 1.00 98.56 275 HIS A C 1
ATOM 1988 O O . HIS A 1 275 ? -19.272 -7.846 13.794 1.00 98.56 275 HIS A O 1
ATOM 1994 N N . ASN A 1 276 ? -18.766 -6.491 12.085 1.00 97.94 276 ASN A N 1
ATOM 1995 C CA . ASN A 1 276 ? -19.582 -5.350 12.542 1.00 97.94 276 ASN A CA 1
ATOM 1996 C C . ASN A 1 276 ? -19.222 -4.828 13.959 1.00 97.94 276 ASN A C 1
ATOM 1998 O O . ASN A 1 276 ? -20.068 -4.232 14.630 1.00 97.94 276 ASN A O 1
ATOM 2002 N N . ALA A 1 277 ? -18.001 -5.069 14.453 1.00 98.19 277 ALA A N 1
ATOM 2003 C CA . ALA A 1 277 ? -17.539 -4.503 15.722 1.00 98.19 277 ALA A CA 1
ATOM 2004 C C . ALA A 1 277 ? -17.182 -3.013 15.558 1.00 98.19 277 ALA A C 1
ATOM 2006 O O . ALA A 1 277 ? -16.577 -2.619 14.558 1.00 98.19 277 ALA A O 1
ATOM 2007 N N . LYS A 1 278 ? -17.534 -2.177 16.543 1.00 97.44 278 LYS A N 1
ATOM 2008 C CA . LYS A 1 278 ? -17.367 -0.717 16.473 1.00 97.44 278 LYS A CA 1
ATOM 2009 C C . LYS A 1 278 ? -16.860 -0.124 17.785 1.00 97.44 278 LYS A C 1
ATOM 2011 O O . LYS A 1 278 ? -17.347 -0.453 18.866 1.00 97.44 278 LYS A O 1
ATOM 2016 N N . VAL A 1 279 ? -15.941 0.832 17.689 1.00 98.44 279 VAL A N 1
ATOM 2017 C CA . VAL A 1 279 ? -15.479 1.637 18.827 1.00 98.44 279 VAL A CA 1
ATOM 2018 C C . VAL A 1 279 ? -15.833 3.100 18.584 1.00 98.44 279 VAL A C 1
ATOM 2020 O O . VAL A 1 279 ? -15.446 3.682 17.577 1.00 98.44 279 VAL A O 1
ATOM 2023 N N . GLU A 1 280 ? -16.579 3.701 19.509 1.00 97.81 280 GLU A N 1
ATOM 2024 C CA . GLU A 1 280 ? -17.075 5.082 19.386 1.00 97.81 280 GLU A CA 1
ATOM 2025 C C . GLU A 1 280 ? -16.331 6.059 20.299 1.00 97.81 280 GLU A C 1
ATOM 2027 O O . GLU A 1 280 ? -16.464 7.275 20.164 1.00 97.81 280 GLU A O 1
ATOM 2032 N N . LYS A 1 281 ? -15.550 5.537 21.249 1.00 98.00 281 LYS A N 1
ATOM 2033 C CA . LYS A 1 281 ? -14.816 6.324 22.239 1.00 98.00 281 LYS A CA 1
ATOM 2034 C C . LYS A 1 281 ? -13.325 6.051 22.133 1.00 98.00 281 LYS A C 1
ATOM 2036 O O . LYS A 1 281 ? -12.909 4.898 22.086 1.00 98.00 281 LYS A O 1
ATOM 2041 N N . LYS A 1 282 ? -12.527 7.123 22.128 1.00 98.12 282 LYS A N 1
ATOM 2042 C CA . LYS A 1 282 ? -11.057 7.059 22.100 1.00 98.12 282 LYS A CA 1
ATOM 2043 C C . LYS A 1 282 ? -10.544 6.112 23.190 1.00 98.12 282 LYS A C 1
ATOM 2045 O O . LYS A 1 282 ? -10.986 6.225 24.337 1.00 98.12 282 LYS A O 1
ATOM 2050 N N . GLY A 1 283 ? -9.626 5.207 22.855 1.00 98.31 283 GLY A N 1
ATOM 2051 C CA . GLY A 1 283 ? -9.115 4.212 23.808 1.00 98.31 283 GLY A CA 1
ATOM 2052 C C . GLY A 1 283 ? -10.058 3.034 24.083 1.00 98.31 283 GLY A C 1
ATOM 2053 O O . GLY A 1 283 ? -9.787 2.249 24.985 1.00 98.31 283 GLY A O 1
ATOM 2054 N N . GLY A 1 284 ? -11.209 2.953 23.407 1.00 98.50 284 GLY A N 1
ATOM 2055 C CA . GLY A 1 284 ? -12.200 1.901 23.624 1.00 98.50 284 GLY A CA 1
ATOM 2056 C C . GLY A 1 284 ? -11.824 0.584 22.945 1.00 98.50 284 GLY A C 1
ATOM 2057 O O . GLY A 1 284 ? -11.093 0.558 21.951 1.00 98.50 284 GLY A O 1
ATOM 2058 N N . ILE A 1 285 ? -12.363 -0.514 23.474 1.00 98.88 285 ILE A N 1
ATOM 2059 C CA . ILE A 1 285 ? -12.085 -1.866 22.980 1.00 98.88 285 ILE A CA 1
ATOM 2060 C C . ILE A 1 285 ? -13.410 -2.578 22.698 1.00 98.88 285 ILE A C 1
ATOM 2062 O O . ILE A 1 285 ? -14.213 -2.749 23.610 1.00 98.88 285 ILE A O 1
ATOM 2066 N N . ALA A 1 286 ? -13.647 -3.022 21.466 1.00 98.69 286 ALA A N 1
ATOM 2067 C CA . ALA A 1 286 ? -14.807 -3.827 21.085 1.00 98.69 286 ALA A CA 1
ATOM 2068 C C . ALA A 1 286 ? -14.353 -5.214 20.611 1.00 98.69 286 ALA A C 1
ATOM 2070 O O . ALA A 1 286 ? -13.646 -5.325 19.612 1.00 98.69 286 ALA A O 1
ATOM 2071 N N . LEU A 1 287 ? -14.765 -6.274 21.318 1.00 98.75 287 LEU A N 1
ATOM 2072 C CA . LEU A 1 287 ? -14.386 -7.658 21.007 1.00 98.75 287 LEU A CA 1
ATOM 2073 C C . LEU A 1 287 ? -15.618 -8.516 20.699 1.00 98.75 287 LEU A C 1
ATOM 2075 O O . LEU A 1 287 ? -16.545 -8.617 21.505 1.00 98.75 287 LEU A O 1
ATOM 2079 N N . GLY A 1 288 ? -15.608 -9.173 19.544 1.00 98.62 288 GLY A N 1
ATOM 2080 C CA . GLY A 1 288 ? -16.665 -10.053 19.058 1.00 98.62 288 GLY A CA 1
ATOM 2081 C C . GLY A 1 288 ? -17.630 -9.382 18.079 1.00 98.62 288 GLY A C 1
ATOM 2082 O O . GLY A 1 288 ? -17.735 -8.160 18.001 1.00 98.62 288 GLY A O 1
ATOM 2083 N N . SER A 1 289 ? -18.357 -10.217 17.329 1.00 98.38 289 SER A N 1
ATOM 2084 C CA . SER A 1 289 ? -19.317 -9.749 16.325 1.00 98.38 289 SER A CA 1
ATOM 2085 C C . SER A 1 289 ? -20.347 -8.798 16.935 1.00 98.38 289 SER A C 1
ATOM 2087 O O . SER A 1 289 ? -20.923 -9.102 17.986 1.00 98.38 289 SER A O 1
ATOM 2089 N N . SER A 1 290 ? -20.598 -7.674 16.269 1.00 98.06 290 SER A N 1
ATOM 2090 C CA . SER A 1 290 ? -21.602 -6.678 16.661 1.00 98.06 290 SER A CA 1
ATOM 2091 C C . SER A 1 290 ? -21.364 -6.037 18.038 1.00 98.06 290 SER A C 1
ATOM 2093 O O . SER A 1 290 ? -22.287 -5.464 18.618 1.00 98.06 290 SER A O 1
ATOM 2095 N N . SER A 1 291 ? -20.151 -6.142 18.592 1.00 98.50 291 SER A N 1
ATOM 2096 C CA . SER A 1 291 ? -19.785 -5.452 19.831 1.00 98.50 291 SER A CA 1
ATOM 2097 C C . SER A 1 291 ? -19.583 -3.956 19.586 1.00 98.50 291 SER A C 1
ATOM 2099 O O . SER A 1 291 ? -18.995 -3.560 18.584 1.00 98.50 291 SER A O 1
ATOM 2101 N N . VAL A 1 292 ? -20.040 -3.120 20.519 1.00 98.31 292 VAL A N 1
ATOM 2102 C CA . VAL A 1 292 ? -19.957 -1.657 20.446 1.00 98.31 292 VAL A CA 1
ATOM 2103 C C . VAL A 1 292 ? -19.356 -1.103 21.735 1.00 98.31 292 VAL A C 1
ATOM 2105 O O . VAL A 1 292 ? -19.935 -1.249 22.814 1.00 98.31 292 VAL A O 1
ATOM 2108 N N . ALA A 1 293 ? -18.199 -0.451 21.633 1.00 98.19 293 ALA A N 1
ATOM 2109 C CA . ALA A 1 293 ? -17.549 0.245 22.742 1.00 98.19 293 ALA A CA 1
ATOM 2110 C C . ALA A 1 293 ? -17.883 1.743 22.712 1.00 98.19 293 ALA A C 1
ATOM 2112 O O . ALA A 1 293 ? -17.210 2.537 22.055 1.00 98.19 293 ALA A O 1
ATOM 2113 N N . ASN A 1 294 ? -18.941 2.122 23.432 1.00 97.06 294 ASN A N 1
ATOM 2114 C CA . ASN A 1 294 ? -19.498 3.481 23.442 1.00 97.06 294 ASN A CA 1
ATOM 2115 C C . ASN A 1 294 ? -19.424 4.198 24.802 1.00 97.06 294 ASN A C 1
ATOM 2117 O O . ASN A 1 294 ? -19.838 5.353 24.922 1.00 97.06 294 ASN A O 1
ATOM 2121 N N . ARG A 1 295 ? -18.880 3.542 25.834 1.00 96.38 295 ARG A N 1
ATOM 2122 C CA . ARG A 1 295 ? -18.720 4.131 27.169 1.00 96.38 295 ARG A CA 1
ATOM 2123 C C . ARG A 1 295 ? -17.359 4.801 27.299 1.00 96.38 295 ARG A C 1
ATOM 2125 O O . ARG A 1 295 ? -16.322 4.174 27.093 1.00 96.38 295 ARG A O 1
ATOM 2132 N N . GLU A 1 296 ? -17.389 6.081 27.636 1.00 96.25 296 GLU A N 1
ATOM 2133 C CA . GLU A 1 296 ? -16.208 6.931 27.768 1.00 96.25 296 GLU A CA 1
ATOM 2134 C C . GLU A 1 296 ? -15.572 6.810 29.159 1.00 96.25 296 GLU A C 1
ATOM 2136 O O . GLU A 1 296 ? -16.219 6.378 30.115 1.00 96.25 296 GLU A O 1
ATOM 2141 N N . LYS A 1 297 ? -14.306 7.217 29.288 1.00 96.00 297 LYS A N 1
ATOM 2142 C CA . LYS A 1 297 ? -13.650 7.348 30.594 1.00 96.00 297 LYS A CA 1
ATOM 2143 C C . LYS A 1 297 ? -14.370 8.350 31.501 1.00 96.00 297 LYS A C 1
ATOM 2145 O O . LYS A 1 297 ? -15.048 9.265 31.047 1.00 96.00 297 LYS A O 1
ATOM 2150 N N . GLY A 1 298 ? -14.150 8.223 32.803 1.00 95.62 298 GLY A N 1
ATOM 2151 C CA . GLY A 1 298 ? -14.657 9.142 33.817 1.00 95.62 298 GLY A CA 1
ATOM 2152 C C . GLY A 1 298 ? -16.089 8.862 34.265 1.00 95.62 298 GLY A C 1
ATOM 2153 O O . GLY A 1 298 ? -16.601 9.611 35.094 1.00 95.62 298 GLY A O 1
ATOM 2154 N N . GLN A 1 299 ? -16.722 7.802 33.767 1.00 94.50 299 GLN A N 1
ATOM 2155 C CA . GLN A 1 299 ? -18.026 7.367 34.256 1.00 94.50 299 GLN A CA 1
ATOM 2156 C C . GLN A 1 299 ? -17.883 6.770 35.658 1.00 94.50 299 GLN A C 1
ATOM 2158 O O . GLN A 1 299 ? -16.996 5.947 35.901 1.00 94.50 299 GLN A O 1
ATOM 2163 N N . ALA A 1 300 ? -18.737 7.216 36.576 1.00 95.94 300 ALA A N 1
ATOM 2164 C CA . ALA A 1 300 ? -18.819 6.660 37.919 1.00 95.94 300 ALA A CA 1
ATOM 2165 C C . ALA A 1 300 ? -19.615 5.348 37.898 1.00 95.94 300 ALA A C 1
ATOM 2167 O O . ALA A 1 300 ? -20.645 5.243 37.230 1.00 95.94 300 ALA A O 1
ATOM 2168 N N . GLY A 1 301 ? -19.127 4.355 38.634 1.00 94.81 301 GLY A N 1
ATOM 2169 C CA . GLY A 1 301 ? -19.802 3.086 38.858 1.00 94.81 301 GLY A CA 1
ATOM 2170 C C . GLY A 1 301 ? -21.052 3.254 39.716 1.00 94.81 301 GLY A C 1
ATOM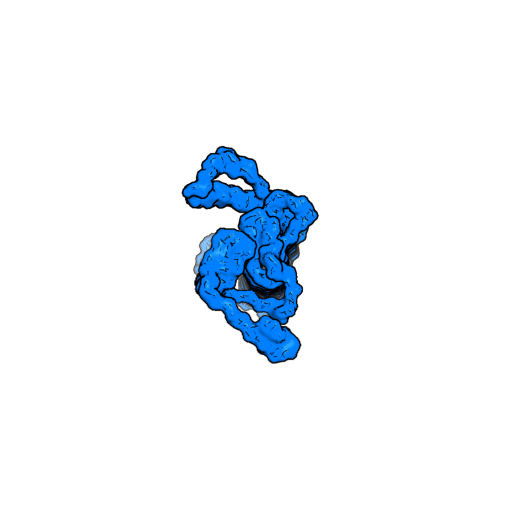 2171 O O . GLY A 1 301 ? -21.223 4.254 40.415 1.00 94.81 301 GLY A O 1
ATOM 2172 N N . PHE A 1 302 ? -21.934 2.263 39.659 1.00 95.88 302 PHE A N 1
ATOM 2173 C CA . PHE A 1 302 ? -23.141 2.224 40.476 1.00 95.88 302 PHE A CA 1
ATOM 2174 C C . PHE A 1 302 ? -22.800 1.886 41.934 1.00 95.88 302 PHE A C 1
ATOM 2176 O O . PHE A 1 302 ? -22.086 0.918 42.191 1.00 95.88 302 PHE A O 1
ATOM 2183 N N . ASP A 1 303 ? -23.317 2.668 42.881 1.00 95.56 303 ASP A N 1
ATOM 2184 C CA . ASP A 1 303 ? -23.121 2.469 44.315 1.00 95.56 303 ASP A CA 1
ATOM 2185 C C . ASP A 1 303 ? -24.426 2.005 44.971 1.00 95.56 303 ASP A C 1
ATOM 2187 O O . ASP A 1 303 ? -25.360 2.785 45.169 1.00 95.56 303 ASP A O 1
ATOM 2191 N N . ILE A 1 304 ? -24.476 0.723 45.341 1.00 92.31 304 ILE A N 1
ATOM 2192 C CA . ILE A 1 304 ? -25.670 0.095 45.919 1.00 92.31 304 ILE A CA 1
ATOM 2193 C C . ILE A 1 304 ? -26.098 0.726 47.252 1.00 92.31 304 ILE A C 1
ATOM 2195 O O . ILE A 1 304 ? -27.280 0.694 47.579 1.00 92.31 304 ILE A O 1
ATOM 2199 N N . SER A 1 305 ? -25.173 1.341 48.000 1.00 92.94 305 SER A N 1
ATOM 2200 C CA . SER A 1 305 ? -25.488 1.974 49.290 1.00 92.94 305 SER A CA 1
ATOM 2201 C C . SER A 1 305 ? -26.299 3.262 49.141 1.00 92.94 305 SER A C 1
ATOM 2203 O O . SER A 1 305 ? -27.045 3.636 50.042 1.00 92.94 305 SER A O 1
ATOM 2205 N N . THR A 1 306 ? -26.172 3.927 47.990 1.00 94.81 306 THR A N 1
ATOM 2206 C CA . THR A 1 306 ? -26.881 5.178 47.678 1.00 94.81 306 THR A CA 1
ATOM 2207 C C . THR A 1 306 ? -27.899 5.021 46.552 1.00 94.81 306 THR A C 1
ATOM 2209 O O . THR A 1 306 ? -28.662 5.948 46.298 1.00 94.81 306 THR A O 1
ATOM 2212 N N . ASN A 1 307 ? -27.927 3.859 45.887 1.00 94.31 307 ASN A N 1
ATOM 2213 C CA . ASN A 1 307 ? -28.746 3.571 44.708 1.00 94.31 307 ASN A CA 1
ATOM 2214 C C . ASN A 1 307 ? -28.551 4.596 43.568 1.00 94.31 307 ASN A C 1
ATOM 2216 O O . ASN A 1 307 ? -29.465 4.882 42.795 1.00 94.31 307 ASN A O 1
ATOM 2220 N N . LEU A 1 308 ? -27.354 5.181 43.488 1.00 95.56 308 LEU A N 1
ATOM 2221 C CA . LEU A 1 308 ? -26.971 6.238 42.553 1.00 95.56 308 LEU A CA 1
ATOM 2222 C C . LEU A 1 308 ? -25.556 5.975 42.016 1.00 95.56 308 LEU A C 1
ATOM 2224 O O . LEU A 1 308 ? -24.874 5.031 42.417 1.00 95.56 308 LEU A O 1
ATOM 2228 N N . ALA A 1 309 ? -25.098 6.814 41.087 1.00 95.75 309 ALA A N 1
ATOM 2229 C CA . ALA A 1 309 ? -23.697 6.817 40.679 1.00 95.75 309 ALA A CA 1
ATOM 2230 C C . ALA A 1 309 ? -22.795 7.213 41.862 1.00 95.75 309 ALA A C 1
ATOM 2232 O O . ALA A 1 309 ? -23.092 8.167 42.584 1.00 95.75 309 ALA A O 1
ATOM 2233 N N . SER A 1 310 ? -21.683 6.501 42.048 1.00 95.94 310 SER A N 1
ATOM 2234 C CA . SER A 1 310 ? -20.781 6.738 43.173 1.00 95.94 310 SER A CA 1
ATOM 2235 C C . SER A 1 310 ? -20.152 8.131 43.118 1.00 95.94 310 SER A C 1
ATOM 2237 O O . SER A 1 310 ? -19.715 8.606 42.069 1.00 95.94 310 SER A O 1
ATOM 2239 N N . THR A 1 311 ? -20.035 8.776 44.277 1.00 95.44 311 THR A N 1
ATOM 2240 C CA . THR A 1 311 ? -19.285 10.033 44.437 1.00 95.44 311 THR A CA 1
ATOM 2241 C C . THR A 1 311 ? -17.791 9.797 44.683 1.00 95.44 311 THR A C 1
ATOM 2243 O O . THR A 1 311 ? -16.997 10.746 44.659 1.00 95.44 311 THR A O 1
ATOM 2246 N N . LYS A 1 312 ? -17.382 8.537 44.896 1.00 94.50 312 LYS A N 1
ATOM 2247 C CA . LYS A 1 312 ? -15.985 8.141 45.097 1.00 94.50 312 LYS A CA 1
ATOM 2248 C C . LYS A 1 312 ? -15.186 8.371 43.813 1.00 94.50 312 LYS A C 1
ATOM 2250 O O . LYS A 1 312 ? -15.629 8.065 42.710 1.00 94.50 312 LYS A O 1
ATOM 2255 N N . LYS A 1 313 ? -13.981 8.925 43.965 1.00 93.88 313 LYS A N 1
ATOM 2256 C CA . LYS A 1 313 ? -13.121 9.334 42.840 1.00 93.88 313 LYS A CA 1
ATOM 2257 C C . LYS A 1 313 ? -11.970 8.371 42.544 1.00 93.88 313 LYS A C 1
ATOM 2259 O O . LYS A 1 313 ? -11.225 8.628 41.602 1.00 93.88 313 LYS A O 1
ATOM 2264 N N . SER A 1 314 ? -11.789 7.316 43.341 1.00 95.25 314 SER A N 1
ATOM 2265 C CA . SER A 1 314 ? -10.722 6.341 43.100 1.00 95.25 314 SER A CA 1
ATOM 2266 C C . SER A 1 314 ? -10.957 5.578 41.794 1.00 95.25 314 SER A C 1
ATOM 2268 O O . SER A 1 314 ? -12.091 5.464 41.324 1.00 95.25 314 SER A O 1
ATOM 2270 N N . ALA A 1 315 ? -9.883 5.034 41.218 1.00 94.94 315 ALA A N 1
ATOM 2271 C CA . ALA A 1 315 ? -9.939 4.276 39.966 1.00 94.94 315 ALA A CA 1
ATOM 2272 C C . ALA A 1 315 ? -10.832 3.021 40.052 1.00 94.94 315 ALA A C 1
ATOM 2274 O O . ALA A 1 315 ? -11.353 2.583 39.033 1.00 94.94 315 ALA A O 1
ATOM 2275 N N . THR A 1 316 ? -11.067 2.501 41.261 1.00 94.75 316 THR A N 1
ATOM 2276 C CA . THR A 1 316 ? -12.037 1.433 41.545 1.00 94.75 316 THR A CA 1
ATOM 2277 C C . THR A 1 316 ? -13.470 1.828 41.183 1.00 94.75 316 THR A C 1
ATOM 2279 O O . THR A 1 316 ? -14.229 1.021 40.660 1.00 94.75 316 THR A O 1
ATOM 2282 N N . TRP A 1 317 ? -13.855 3.079 41.457 1.00 95.25 317 TRP A N 1
ATOM 2283 C CA . TRP A 1 317 ? -15.234 3.556 41.300 1.00 95.25 317 TRP A CA 1
ATOM 2284 C C . TRP A 1 317 ? -15.437 4.421 40.062 1.00 95.25 317 TRP A C 1
ATOM 2286 O O . TRP A 1 317 ? -16.568 4.574 39.612 1.00 95.25 317 TRP A O 1
ATOM 2296 N N . LYS A 1 318 ? -14.375 5.010 39.509 1.00 96.19 318 LYS A N 1
ATOM 2297 C CA . LYS A 1 318 ? -14.458 5.908 38.357 1.00 96.19 318 LYS A CA 1
ATOM 2298 C C . LYS A 1 318 ? -13.490 5.468 37.268 1.00 96.19 318 LYS A C 1
ATOM 2300 O O . LYS A 1 318 ? -12.276 5.502 37.460 1.00 96.19 318 LYS A O 1
ATOM 2305 N N . ALA A 1 319 ? -14.033 5.115 36.103 1.00 96.56 319 ALA A N 1
ATOM 2306 C CA . ALA A 1 319 ? -13.247 4.598 34.988 1.00 96.56 319 ALA A CA 1
ATOM 2307 C C . ALA A 1 319 ? -12.155 5.589 34.550 1.00 96.56 319 ALA A C 1
ATOM 2309 O O . ALA A 1 319 ? -12.421 6.775 34.351 1.00 96.56 319 ALA A O 1
ATOM 2310 N N . THR A 1 320 ? -10.930 5.110 34.346 1.00 96.56 320 THR A N 1
ATOM 2311 C CA . THR A 1 320 ? -9.808 5.942 33.869 1.00 96.56 320 THR A CA 1
ATOM 2312 C C . THR A 1 320 ? -9.670 5.927 32.344 1.00 96.56 320 THR A C 1
ATOM 2314 O O . THR A 1 320 ? -9.126 6.870 31.768 1.00 96.56 320 THR A O 1
ATO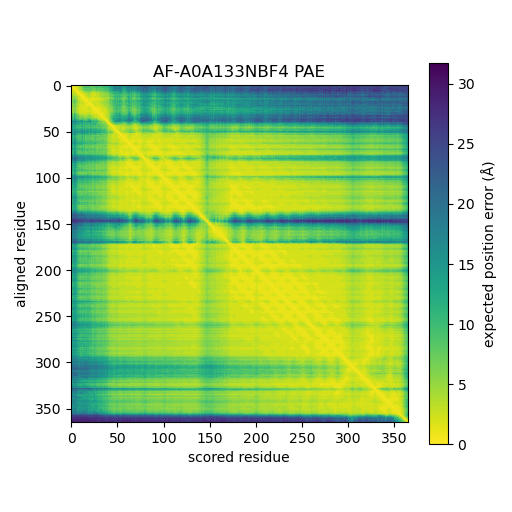M 2317 N N . HIS A 1 321 ? -10.226 4.904 31.690 1.00 97.25 321 HIS A N 1
ATOM 2318 C CA . HIS A 1 321 ? -10.198 4.677 30.243 1.00 97.25 321 HIS A CA 1
ATOM 2319 C C . HIS A 1 321 ? -11.596 4.337 29.710 1.00 97.25 321 HIS A C 1
ATOM 2321 O O . HIS A 1 321 ? -12.512 4.048 30.482 1.00 97.25 321 HIS A O 1
ATOM 2327 N N . SER A 1 322 ? -11.765 4.432 28.390 1.00 98.00 322 SER A N 1
ATOM 2328 C CA . SER A 1 322 ? -12.995 4.010 27.715 1.00 98.00 322 SER A CA 1
ATOM 2329 C C . SER A 1 322 ? -13.180 2.498 27.837 1.00 98.00 322 SER A C 1
ATOM 2331 O O . SER A 1 322 ? -12.219 1.754 28.021 1.00 98.00 322 SER A O 1
ATOM 2333 N N . ALA A 1 323 ? -14.426 2.039 27.775 1.00 97.25 323 ALA A N 1
ATOM 2334 C CA . ALA A 1 323 ? -14.743 0.666 28.145 1.00 97.25 323 ALA A CA 1
ATOM 2335 C C . ALA A 1 323 ? -14.244 -0.381 27.138 1.00 97.25 323 ALA A C 1
ATOM 2337 O O . ALA A 1 323 ? -14.261 -0.170 25.922 1.00 97.25 323 ALA A O 1
ATOM 2338 N N . LEU A 1 324 ? -13.931 -1.559 27.681 1.00 98.25 324 LEU A N 1
ATOM 2339 C CA . LEU A 1 324 ? -14.019 -2.825 26.966 1.00 98.25 324 LEU A CA 1
ATOM 2340 C C . LEU A 1 324 ? -15.494 -3.223 26.824 1.00 98.25 324 LEU A C 1
ATOM 2342 O O . LEU A 1 324 ? -16.241 -3.242 27.802 1.00 98.25 324 LEU A O 1
ATOM 2346 N N . SER A 1 325 ? -15.903 -3.573 25.611 1.00 98.44 325 SER A N 1
ATOM 2347 C CA . SER A 1 325 ? -17.233 -4.068 25.296 1.00 98.44 325 SER A CA 1
ATOM 2348 C C . SER A 1 325 ? -17.165 -5.402 24.562 1.00 98.44 325 SER A C 1
ATOM 2350 O O . SER A 1 325 ? -16.480 -5.543 23.551 1.00 98.44 325 SER A O 1
ATOM 2352 N N . ILE A 1 326 ? -17.923 -6.374 25.066 1.00 98.50 326 ILE A N 1
ATOM 2353 C CA . ILE A 1 326 ? -18.127 -7.700 24.460 1.00 98.50 326 ILE A CA 1
ATOM 2354 C C . ILE A 1 326 ? -19.559 -7.873 23.935 1.00 98.50 326 ILE A C 1
ATOM 2356 O O . ILE A 1 326 ? -20.035 -8.989 23.733 1.00 98.50 326 ILE A O 1
ATOM 2360 N N . GLY A 1 327 ? -20.279 -6.768 23.762 1.00 98.12 327 GLY A N 1
ATOM 2361 C CA . GLY A 1 327 ? -21.663 -6.724 23.306 1.00 98.12 327 GLY A CA 1
ATOM 2362 C C . GLY A 1 327 ? -22.032 -5.311 22.868 1.00 98.12 327 GLY A C 1
ATOM 2363 O O . GLY A 1 327 ? -21.149 -4.487 22.663 1.00 98.12 327 GLY A O 1
ATOM 2364 N N . ASN A 1 328 ? -23.316 -4.998 22.734 1.00 97.31 328 ASN A N 1
ATOM 2365 C CA . ASN A 1 328 ? -23.767 -3.668 22.286 1.00 97.31 328 ASN A CA 1
ATOM 2366 C C . ASN A 1 328 ? -24.548 -2.884 23.355 1.00 97.31 328 ASN A C 1
ATOM 2368 O O . ASN A 1 328 ? -25.005 -1.774 23.098 1.00 97.31 328 ASN A O 1
ATOM 2372 N N . GLY A 1 329 ? -24.711 -3.453 24.554 1.00 91.75 329 GLY A N 1
ATOM 2373 C CA . GLY A 1 329 ? -25.486 -2.840 25.636 1.00 91.75 329 GLY A CA 1
ATOM 2374 C C . GLY A 1 329 ? -27.006 -2.935 25.468 1.00 91.75 329 GLY A C 1
ATOM 2375 O O . GLY A 1 329 ? -27.722 -2.346 26.271 1.00 91.75 329 GLY A O 1
ATOM 2376 N N . SER A 1 330 ? -27.494 -3.668 24.465 1.00 94.38 330 SER A N 1
ATOM 2377 C CA . SER A 1 330 ? -28.914 -3.931 24.234 1.00 94.38 330 SER A CA 1
ATOM 2378 C C . SER A 1 330 ? -29.151 -5.410 23.903 1.00 94.38 330 SER A C 1
ATOM 2380 O O . SER A 1 330 ? -29.322 -6.227 24.801 1.00 94.38 330 SER A O 1
ATOM 2382 N N . THR A 1 331 ? -29.147 -5.769 22.624 1.00 95.88 331 THR A N 1
ATOM 2383 C CA . THR A 1 331 ? -29.539 -7.089 22.109 1.00 95.88 331 THR A CA 1
ATOM 2384 C C . THR A 1 331 ? -28.400 -8.100 22.052 1.00 95.88 331 THR A C 1
ATOM 2386 O O . THR A 1 331 ? -28.648 -9.301 22.006 1.00 95.88 331 THR A O 1
ATOM 2389 N N . VAL A 1 332 ? -27.151 -7.634 22.060 1.00 98.00 332 VAL A N 1
ATOM 2390 C CA . VAL A 1 332 ? -25.957 -8.477 21.997 1.00 98.00 332 VAL A CA 1
ATOM 2391 C C . VAL A 1 332 ? -25.277 -8.426 23.353 1.00 98.00 332 VAL A C 1
ATOM 2393 O O . VAL A 1 332 ? -24.668 -7.421 23.728 1.00 98.00 332 VAL A O 1
ATOM 2396 N N . THR A 1 333 ? -25.368 -9.533 24.081 1.00 97.75 333 THR A N 1
ATOM 2397 C CA . THR A 1 333 ? -24.658 -9.762 25.340 1.00 97.75 333 THR A CA 1
ATOM 2398 C C . THR A 1 333 ? -23.877 -11.066 25.252 1.00 97.75 333 THR A C 1
ATOM 2400 O O . THR A 1 333 ? -24.174 -11.940 24.435 1.00 97.75 333 THR A O 1
ATOM 2403 N N . ARG A 1 334 ? -22.827 -11.180 26.065 1.00 98.25 334 ARG A N 1
ATOM 2404 C CA . ARG A 1 334 ? -21.980 -12.370 26.132 1.00 98.25 334 ARG A CA 1
ATOM 2405 C C . ARG A 1 334 ? -21.648 -12.680 27.577 1.00 98.25 334 ARG A C 1
ATOM 2407 O O . ARG A 1 334 ? -21.508 -11.774 28.396 1.00 98.25 334 ARG A O 1
ATOM 2414 N N . GLN A 1 335 ? -21.506 -13.966 27.868 1.00 98.19 335 GLN A N 1
ATOM 2415 C CA . GLN A 1 335 ? -20.909 -14.413 29.118 1.00 98.19 335 GLN A CA 1
ATOM 2416 C C . GLN A 1 335 ? -19.386 -14.294 29.034 1.00 98.19 335 GLN A C 1
ATOM 2418 O O . GLN A 1 335 ? -18.798 -14.508 27.974 1.00 98.19 335 GLN A O 1
ATOM 2423 N N . ILE A 1 336 ? -18.758 -13.993 30.170 1.00 98.19 336 ILE A N 1
ATOM 2424 C CA . ILE A 1 336 ? -17.316 -14.148 30.367 1.00 98.19 336 ILE A CA 1
ATOM 2425 C C . ILE A 1 336 ? -17.134 -15.393 31.233 1.00 98.19 336 ILE A C 1
ATOM 2427 O O . ILE A 1 336 ? -17.556 -15.418 32.388 1.00 98.19 336 ILE A O 1
ATOM 2431 N N . THR A 1 337 ? -16.567 -16.451 30.663 1.00 98.25 337 THR A N 1
ATOM 2432 C CA . THR A 1 337 ? -16.365 -17.742 31.338 1.00 98.25 337 THR A CA 1
ATOM 2433 C C . THR A 1 337 ? -14.904 -17.932 31.734 1.00 98.25 337 THR A C 1
ATOM 2435 O O . THR A 1 337 ? -14.022 -17.322 31.139 1.00 98.25 337 THR A O 1
ATOM 2438 N N . GLY A 1 338 ? -14.634 -18.800 32.714 1.00 98.00 338 GLY A N 1
ATOM 2439 C CA . GLY A 1 338 ? -13.265 -19.049 33.189 1.00 98.00 338 GLY A CA 1
ATOM 2440 C C . GLY A 1 338 ? -12.699 -17.935 34.079 1.00 98.00 338 GLY A C 1
ATOM 2441 O O . GLY A 1 338 ? -11.487 -17.829 34.227 1.00 98.00 338 GLY A O 1
ATOM 2442 N N . VAL A 1 339 ? -13.565 -17.104 34.669 1.00 98.38 339 VAL A N 1
ATOM 2443 C CA . VAL A 1 339 ? -13.169 -16.022 35.582 1.00 98.38 339 VAL A CA 1
ATOM 2444 C C . VAL A 1 339 ? -12.896 -16.600 36.975 1.00 98.38 339 VAL A C 1
ATOM 2446 O O . VAL A 1 339 ? -13.817 -17.060 37.661 1.00 98.38 339 VAL A O 1
ATOM 2449 N N . ALA A 1 340 ? -11.627 -16.594 37.385 1.00 98.50 340 ALA A N 1
ATOM 2450 C CA . ALA A 1 340 ? -11.214 -16.939 38.746 1.00 98.50 340 ALA A CA 1
ATOM 2451 C C . ALA A 1 340 ? -11.815 -15.963 39.778 1.00 98.50 340 ALA A C 1
ATOM 2453 O O . ALA A 1 340 ? -12.308 -14.899 39.416 1.00 98.50 340 ALA A O 1
ATOM 2454 N N . ALA A 1 341 ? -11.831 -16.344 41.058 1.00 98.50 341 ALA A N 1
ATOM 2455 C CA . ALA A 1 341 ? -12.329 -15.458 42.109 1.00 98.50 341 ALA A CA 1
ATOM 2456 C C . ALA A 1 341 ? -11.428 -14.219 42.220 1.00 98.50 341 ALA A C 1
ATOM 2458 O O . ALA A 1 341 ? -10.211 -14.367 42.327 1.00 98.50 341 ALA A O 1
ATOM 2459 N N . GLY A 1 342 ? -12.029 -13.028 42.190 1.00 98.12 342 GLY A N 1
ATOM 2460 C CA . GLY A 1 342 ? -11.304 -11.770 42.340 1.00 98.12 342 GLY A CA 1
ATOM 2461 C C . GLY A 1 342 ? -10.711 -11.609 43.740 1.00 98.12 342 GLY A C 1
ATOM 2462 O O . GLY A 1 342 ? -11.309 -12.058 44.723 1.00 98.12 342 GLY A O 1
ATOM 2463 N N . THR A 1 343 ? -9.550 -10.968 43.809 1.00 97.62 343 THR A N 1
ATOM 2464 C CA . THR A 1 343 ? -8.772 -10.724 45.031 1.00 97.62 343 THR A CA 1
ATOM 2465 C C . THR A 1 343 ? -8.669 -9.242 45.372 1.00 97.62 343 THR A C 1
ATOM 2467 O O . THR A 1 343 ? -8.855 -8.875 46.529 1.00 97.62 343 THR A O 1
ATOM 2470 N N . GLU A 1 344 ? -8.421 -8.401 44.373 1.00 97.75 344 GLU A N 1
ATOM 2471 C CA . GLU A 1 344 ? -8.293 -6.954 44.515 1.00 97.75 344 GLU A CA 1
ATOM 2472 C C . GLU A 1 344 ? -9.616 -6.249 44.189 1.00 97.75 344 GLU A C 1
ATOM 2474 O O . GLU A 1 344 ? -10.464 -6.770 43.462 1.00 97.75 344 GLU A O 1
ATOM 2479 N N . ASP A 1 345 ? -9.763 -5.008 44.653 1.00 96.69 345 ASP A N 1
ATOM 2480 C CA . ASP A 1 345 ? -10.955 -4.170 44.445 1.00 96.69 345 ASP A CA 1
ATOM 2481 C C . ASP A 1 345 ? -11.325 -3.946 42.963 1.00 96.69 345 ASP A C 1
ATOM 2483 O O . ASP A 1 345 ? -12.454 -3.570 42.646 1.00 96.69 345 ASP A O 1
ATOM 2487 N N . THR A 1 346 ? -10.371 -4.128 42.045 1.00 96.25 346 THR A N 1
ATOM 2488 C CA . THR A 1 346 ? -10.553 -3.953 40.595 1.00 96.25 346 THR A CA 1
ATOM 2489 C C . THR A 1 346 ? -10.724 -5.265 39.829 1.00 96.25 346 THR A C 1
ATOM 2491 O O . THR A 1 346 ? -10.845 -5.232 38.602 1.00 96.25 346 THR A O 1
ATOM 2494 N N . ASP A 1 347 ? -10.731 -6.409 40.515 1.00 98.06 347 ASP A N 1
ATOM 2495 C CA . ASP A 1 347 ? -10.944 -7.707 39.882 1.00 98.06 347 ASP A CA 1
ATOM 2496 C C . ASP A 1 347 ? -12.431 -7.940 39.579 1.00 98.06 347 ASP A C 1
ATOM 2498 O O . ASP A 1 347 ? -13.333 -7.494 40.291 1.00 98.06 347 ASP A O 1
ATOM 2502 N N . ALA A 1 348 ? -12.709 -8.682 38.505 1.00 97.94 348 ALA A N 1
ATOM 2503 C CA . ALA A 1 348 ? -14.071 -9.099 38.202 1.00 97.94 348 ALA A CA 1
ATOM 2504 C C . ALA A 1 348 ? -14.576 -10.110 39.248 1.00 97.94 348 ALA A C 1
ATOM 2506 O O . ALA A 1 348 ? -13.895 -11.079 39.577 1.00 97.94 348 ALA A O 1
ATOM 2507 N N . VAL A 1 349 ? -15.812 -9.925 39.716 1.00 97.25 349 VAL A N 1
ATOM 2508 C CA . VAL A 1 349 ? -16.483 -10.866 40.624 1.00 97.25 349 VAL A CA 1
ATOM 2509 C C . VAL A 1 349 ? -17.085 -12.014 39.817 1.00 97.25 349 VAL A C 1
ATOM 2511 O O . VAL A 1 349 ? -17.844 -11.786 38.871 1.00 97.25 349 VAL A O 1
ATOM 2514 N N . ASN A 1 350 ? -16.797 -13.259 40.200 1.00 98.00 350 ASN A N 1
ATOM 2515 C CA . ASN A 1 350 ? -17.425 -14.424 39.575 1.00 98.00 350 ASN A CA 1
ATOM 2516 C C . ASN A 1 350 ? -18.725 -14.853 40.290 1.00 98.00 350 ASN A C 1
ATOM 2518 O O . ASN A 1 350 ? -19.057 -14.411 41.392 1.00 98.00 350 ASN A O 1
ATOM 2522 N N . VAL A 1 351 ? -19.481 -15.763 39.666 1.00 97.19 351 VAL A N 1
ATOM 2523 C CA . VAL A 1 351 ? -20.778 -16.226 40.199 1.00 97.19 351 VAL A CA 1
ATOM 2524 C C . VAL A 1 351 ? -20.637 -16.960 41.543 1.00 97.19 351 VAL A C 1
ATOM 2526 O O . VAL A 1 351 ? -21.563 -16.922 42.351 1.00 97.19 351 VAL A O 1
ATOM 2529 N N . ALA A 1 352 ? -19.504 -17.618 41.810 1.00 96.56 352 ALA A N 1
ATOM 2530 C CA . ALA A 1 352 ? -19.281 -18.323 43.073 1.00 96.56 352 ALA A CA 1
ATOM 2531 C C . ALA A 1 352 ? -19.134 -17.348 44.253 1.00 96.56 352 ALA A C 1
ATOM 2533 O O . ALA A 1 352 ? -19.751 -17.565 45.294 1.00 96.56 352 ALA A O 1
ATOM 2534 N N . GLN A 1 353 ? -18.401 -16.245 44.062 1.00 96.19 353 GLN A N 1
ATOM 2535 C CA . GLN A 1 353 ? -18.291 -15.163 45.046 1.00 96.19 353 GLN A CA 1
ATOM 2536 C C . GLN A 1 353 ? -19.648 -14.501 45.314 1.00 96.19 353 GLN A C 1
ATOM 2538 O O . GLN A 1 353 ? -20.000 -14.261 46.463 1.00 96.19 353 GLN A O 1
ATOM 2543 N N . LEU A 1 354 ? -20.458 -14.259 44.277 1.00 94.81 354 LEU A N 1
ATOM 2544 C CA . LEU A 1 354 ? -21.786 -13.670 44.478 1.00 94.81 354 LEU A CA 1
ATOM 2545 C C . LEU A 1 354 ? -22.734 -14.614 45.240 1.00 94.81 354 LEU A C 1
ATOM 2547 O O . LEU A 1 354 ? -23.475 -14.178 46.119 1.00 94.81 354 LEU A O 1
ATOM 2551 N N . LYS A 1 355 ? -22.705 -15.917 44.934 1.00 94.75 355 LYS A N 1
ATOM 2552 C CA . LYS A 1 355 ? -23.523 -16.918 45.637 1.00 94.75 355 LYS A CA 1
ATOM 2553 C C . LYS A 1 355 ? -23.134 -17.065 47.107 1.00 94.75 355 LYS A C 1
ATOM 2555 O O . LYS A 1 355 ? -24.027 -17.249 47.928 1.00 94.75 355 LYS A O 1
ATOM 2560 N N . SER A 1 356 ? -21.845 -16.971 47.443 1.00 93.94 356 SER A N 1
ATOM 2561 C CA . SER A 1 356 ? -21.404 -17.106 48.835 1.00 93.94 356 SER A CA 1
ATOM 2562 C C . SER A 1 356 ? -21.931 -15.975 49.721 1.00 93.94 356 SER A C 1
ATOM 2564 O O . SER A 1 356 ? -22.271 -16.232 50.875 1.00 93.94 356 SER A O 1
ATOM 2566 N N . VAL A 1 357 ? -22.091 -14.759 49.185 1.00 90.06 357 VAL A N 1
ATOM 2567 C CA . VAL A 1 357 ? -22.722 -13.632 49.899 1.00 90.06 357 VAL A CA 1
ATOM 2568 C C . VAL A 1 357 ? -24.184 -13.938 50.240 1.00 90.06 357 VAL A C 1
ATOM 2570 O O . VAL A 1 357 ? -24.617 -13.676 51.356 1.00 90.06 357 VAL A O 1
ATOM 2573 N N . LEU A 1 358 ? -24.935 -14.547 49.317 1.00 82.88 358 LEU A N 1
ATOM 2574 C CA . LEU A 1 358 ? -26.350 -14.891 49.525 1.00 82.88 358 LEU A CA 1
ATOM 2575 C C . LEU A 1 358 ? -26.557 -16.033 50.532 1.00 82.88 358 LEU A C 1
ATOM 2577 O O . LEU A 1 358 ? -27.627 -16.132 51.126 1.00 82.88 358 LEU A O 1
ATOM 2581 N N . SER A 1 359 ? -25.560 -16.904 50.712 1.00 80.31 359 SER A N 1
ATOM 2582 C CA . SER A 1 359 ? -25.621 -18.020 51.663 1.00 80.31 359 SER A CA 1
ATOM 2583 C C . SER A 1 359 ? -25.142 -17.673 53.077 1.00 80.31 359 SER A C 1
ATOM 2585 O O . SER A 1 359 ? -25.242 -18.523 53.960 1.00 80.31 359 SER A O 1
ATOM 2587 N N . HIS A 1 360 ? -24.614 -16.466 53.313 1.00 71.19 360 HIS A N 1
ATOM 2588 C CA . HIS A 1 360 ? -24.277 -16.021 54.667 1.00 71.19 360 HIS A CA 1
ATOM 2589 C C . HIS A 1 360 ? -25.540 -15.504 55.377 1.00 71.19 360 HIS A C 1
ATOM 2591 O O . HIS A 1 360 ? -26.217 -14.626 54.837 1.00 71.19 360 HIS A O 1
ATOM 2597 N N . PRO A 1 361 ? -25.882 -16.006 56.580 1.00 62.28 361 PRO A N 1
ATOM 2598 C CA . PRO A 1 361 ? -26.986 -15.456 57.354 1.00 62.28 361 PRO A CA 1
ATOM 2599 C C . PRO A 1 361 ? -26.675 -13.996 57.697 1.00 62.28 361 PRO A C 1
ATOM 2601 O O . PRO A 1 361 ? -25.702 -13.700 58.390 1.00 62.28 361 PRO A O 1
ATOM 2604 N N . PHE A 1 362 ? -27.503 -13.074 57.202 1.00 61.16 362 PHE A N 1
ATOM 2605 C CA . PHE A 1 362 ? -27.490 -11.691 57.660 1.00 61.16 362 PHE A CA 1
ATOM 2606 C C . PHE A 1 362 ? -27.892 -11.683 59.136 1.00 61.16 362 PHE A C 1
ATOM 2608 O O . PHE A 1 362 ? -29.073 -11.770 59.472 1.00 61.16 362 PHE A O 1
ATOM 2615 N N . HIS A 1 363 ? -26.909 -11.601 60.030 1.00 58.47 363 HIS A N 1
ATOM 2616 C CA . HIS A 1 363 ? -27.166 -11.252 61.418 1.00 58.47 363 HIS A CA 1
ATOM 2617 C C . HIS A 1 363 ? -27.527 -9.766 61.458 1.00 58.47 363 HIS A C 1
ATOM 2619 O O . HIS A 1 363 ? -26.656 -8.899 61.458 1.00 58.47 363 HIS A O 1
ATOM 2625 N N . VAL A 1 364 ? -28.828 -9.479 61.422 1.00 50.78 364 VAL A N 1
ATOM 2626 C CA . VAL A 1 364 ? -29.352 -8.164 61.791 1.00 50.78 364 VAL A CA 1
ATOM 2627 C C . VAL A 1 364 ? -29.217 -8.078 63.310 1.00 50.78 364 VAL A C 1
ATOM 2629 O O . VAL A 1 364 ? -29.943 -8.771 64.023 1.00 50.78 364 VAL A O 1
ATOM 2632 N N . PHE A 1 365 ? -28.220 -7.331 63.779 1.00 47.56 365 PHE A N 1
ATOM 2633 C CA . PHE A 1 365 ? -28.054 -6.995 65.194 1.00 47.56 365 PHE A CA 1
ATOM 2634 C C . PHE A 1 365 ? -28.836 -5.734 65.543 1.00 47.56 365 PHE A C 1
ATOM 2636 O O . PHE A 1 365 ? -28.855 -4.809 64.697 1.00 47.56 365 PHE A O 1
#

InterPro domains:
  IPR008635 Trimeric autotransporter adhesin YadA-like, stalk domain [PF05662] (10-47)
  IPR008635 Trimeric autotransporter adhesin YadA-like, stalk domain [PF05662] (335-357)
  IPR011049 Serralysin-like metalloprotease, C-terminal [G3DSA:2.150.10.10] (1-60)
  IPR011049 Serralysin-like metalloprotease, C-terminal [G3DSA:2.150.10.10] (166-337)
  IPR011049 Serralysin-like metalloprotease, C-terminal [SSF101967] (8-32)
  IPR011049 Serralysin-like metalloprotease, C-terminal [SSF101967] (158-358)

Sequence (365 aa):
GDVEKKVTRQITGVAAGTEDTDAVNVAQLKSLDTKVDKGATHYYSVNDIDDHVDNYKNDGAKGFYSTVAGPGSTIKQTNNQMFQGATSAILGSFNTIDAGDKEFDGVANSIVGVANTTKDANGSLIFGAGNKITNSYRGVDFTKLKGNGLNLSDSQSVAEALGKLVANSGGSVLAIGGANTADYATLSKVIGVGNTLKGSAQNESTLNMIDGFKNTGTNIKNTTIVGSENTVENGSSNILIGDKHKLKKVSNSVILGSTEQETETTVSDVVSIGHNAKVEKKGGIALGSSSVANREKGQAGFDISTNLASTKKSATWKATHSALSIGNGSTVTRQITGVAAGTEDTDAVNVAQLKSVLSHPFHVF

Nearest PDB structures (foldseek):
  4usx-assembly1_C  TM=7.629E-01  e=1.834E-02  Burkholderia pseudomallei K96243
  2yo1-assembly1_C  TM=6.961E-01  e=2.716E-02  Saccharomyces cerevisiae

Solvent-accessible surface area (backbone atoms only — not comparable to full-atom values): 18348 Å² total; per-residue (Å²): 105,42,78,94,77,71,40,80,67,86,84,81,90,67,59,80,51,88,54,98,84,46,64,82,32,71,69,60,52,53,54,47,50,54,50,52,62,72,63,52,70,78,96,66,85,84,86,53,83,95,52,87,47,50,31,72,85,68,65,15,44,67,16,47,80,31,44,53,44,45,52,39,16,34,44,44,64,73,74,73,44,81,36,20,22,18,55,14,39,38,42,37,32,42,28,36,36,36,6,42,85,50,55,57,16,16,23,44,24,36,40,37,40,34,48,28,39,36,31,38,22,10,39,28,39,38,41,38,35,47,30,38,38,28,54,15,58,36,72,72,70,66,68,71,50,67,77,66,69,70,43,84,89,38,69,64,55,41,49,56,56,50,51,63,47,52,78,75,21,34,9,33,32,40,38,38,39,34,46,31,38,34,30,22,26,26,56,25,39,41,37,37,36,48,28,36,37,32,32,37,101,92,41,52,18,31,49,29,40,38,39,39,35,45,31,36,36,34,40,26,29,50,28,39,40,38,40,33,49,27,36,37,33,56,24,32,48,28,42,39,38,35,27,24,40,32,34,45,58,23,31,58,24,41,38,40,40,40,37,99,55,78,44,80,34,66,45,32,43,26,38,23,35,25,44,54,29,36,47,73,23,54,49,4,27,3,43,37,66,50,2,38,6,69,47,54,48,65,47,50,37,81,27,81,93,74,76,40,66,39,88,56,78,51,71,78,37,19,36,84,53,18,32,79,18,61,16,49,90,72,91,41,76,67,87,84,80,90,64,61,80,50,86,56,88,80,46,63,80,27,72,66,64,57,49,52,61,74,71,50,82,81,80,84,125

Secondary structure (DSSP, 8-state):
-BTTTTB-------PPP-STTSPPPHHHHHHHHHHHHHHS-TT-----TT---TTTTS----STT-EEESTT-EEEESS--TTTTTT-EEEEES-EEEE-SSTTTTTT-EEEEES-EEEEESS-EEEEES-EEEEE-----THHHHTTT--TT-HHHHHHHHHHHHTTSS--EEEEEES-EEESEESEEEEEES-EEE-BTTB-EES-EEEEES-EEES-BS-EEEEES-EEES-BS-EEEEEEEEEES-BS-EEEEEEEEEEEE--SS-EEESTT-EE-STT-EEESTT-EE-PPTTPBPEETTTTEE----STTTB-SSPPEESS-SSS------S-PPP-STTSPPPHHHHHHHHTS-----